Protein AF-A0A518IIZ2-F1 (afdb_monomer_lite)

Secondary structure (DSSP, 8-state):
-----------------------S-------PPPTTS----PPSS--S------HHHHHTT-EEEEEEESSSPEEETT-TT-SEEEEEEEEEEEESSTTSPEE-STTTTSSB--TTBSSTTSBTT-EEEEETTEEEE---S-TTSPEEEE-S-SSSPEEEEE--BTT--TT-EEEEEEEEEE--

Foldseek 3Di:
DDDDDDDDDDDDDDPPDDPDDDDPDDDPDQDADPPLAQGADDDPDDDPDPDPPPVVLVVLSKHKHPFQWQLDKDWRHPLAQFQKKFKAWPPQWKADFQVHDTAHAQQGPVDAQDDQKPHRGGREQHKWKDWDHDIDGFHHHDSVDTDMDGHPDNHTIIIIYGMYGPPRSPRMDTGMMMIMHGDD

pLDDT: mean 71.45, std 24.08, range [28.31, 97.19]

Sequence (184 aa):
MSRYAVLATILCLTSISTAQDKKAEDVAKKNTAPDGYIESLPGGIPTDAQEPEDRTAKTAGFGWYNNCGVNIPTTLNGTNGTTKISVYARDVSWWFARGGRKIRNVQGDGGAGGSGWRFPNAHKFGVVIYQGNSYWNVNSTSSSSPTVINLPSNTLPVTVWVNDTNGNYSDNAGAVDIYLRKDN

Organism: NCBI:txid2527976

Radius of gyration: 22.83 Å; chains: 1; bounding box: 37×86×60 Å

Structure (mmCIF, N/CA/C/O backbone):
data_AF-A0A518IIZ2-F1
#
_entry.id   AF-A0A518IIZ2-F1
#
loop_
_atom_site.group_PDB
_atom_site.id
_atom_site.type_symbol
_atom_site.label_atom_id
_atom_site.label_alt_id
_atom_site.label_comp_id
_atom_site.label_asym_id
_atom_site.label_entity_id
_atom_site.label_seq_id
_atom_site.pdbx_PDB_ins_code
_atom_site.Cartn_x
_atom_site.Cartn_y
_atom_site.Cartn_z
_atom_site.occupancy
_atom_site.B_iso_or_equiv
_atom_site.auth_seq_id
_atom_site.auth_comp_id
_atom_site.auth_asym_id
_atom_site.auth_atom_id
_atom_site.pdbx_PDB_model_num
ATOM 1 N N . MET A 1 1 ? 5.226 -72.220 -44.768 1.00 35.19 1 MET A N 1
ATOM 2 C CA . MET A 1 1 ? 6.300 -71.909 -43.794 1.00 35.19 1 MET A CA 1
ATOM 3 C C . MET A 1 1 ? 6.120 -70.446 -43.395 1.00 35.19 1 MET A C 1
ATOM 5 O O . MET A 1 1 ? 6.084 -69.628 -44.294 1.00 35.19 1 MET A O 1
ATOM 9 N N . SER A 1 2 ? 5.629 -70.166 -42.176 1.00 35.44 2 SER A N 1
ATOM 10 C CA . SER A 1 2 ? 6.406 -69.647 -41.019 1.00 35.44 2 SER A CA 1
ATOM 11 C C . SER A 1 2 ? 6.824 -68.172 -41.247 1.00 35.44 2 SER A C 1
ATOM 13 O O . SER A 1 2 ? 7.462 -67.909 -42.250 1.00 35.44 2 SER A O 1
ATOM 15 N N . ARG A 1 3 ? 6.532 -67.154 -40.421 1.00 33.66 3 ARG A N 1
ATOM 16 C CA . ARG A 1 3 ? 6.424 -67.060 -38.954 1.00 33.66 3 ARG A CA 1
ATOM 17 C C . ARG A 1 3 ? 5.627 -65.815 -38.524 1.00 33.66 3 ARG A C 1
ATOM 19 O O . ARG A 1 3 ? 5.576 -64.823 -39.239 1.00 33.66 3 ARG A O 1
ATOM 26 N N . TYR A 1 4 ? 5.098 -65.893 -37.306 1.00 36.19 4 TYR A N 1
ATOM 27 C CA . TYR A 1 4 ? 4.654 -64.787 -36.458 1.00 36.19 4 TYR A CA 1
ATOM 28 C C . TYR A 1 4 ? 5.765 -63.756 -36.192 1.00 36.19 4 TYR A C 1
ATOM 30 O O . TYR A 1 4 ? 6.909 -64.146 -35.962 1.00 36.19 4 TYR A O 1
ATOM 38 N N . ALA A 1 5 ? 5.392 -62.480 -36.064 1.00 35.19 5 ALA A N 1
ATOM 39 C CA . ALA A 1 5 ? 6.034 -61.545 -35.141 1.00 35.19 5 ALA A CA 1
ATOM 40 C C . ALA A 1 5 ? 4.998 -60.523 -34.645 1.00 35.19 5 ALA A C 1
ATOM 42 O O . ALA A 1 5 ? 4.433 -59.747 -35.410 1.00 35.19 5 ALA A O 1
ATOM 43 N N . VAL A 1 6 ? 4.732 -60.597 -33.345 1.00 34.06 6 VAL A N 1
ATOM 44 C CA . VAL A 1 6 ? 3.975 -59.642 -32.535 1.00 34.06 6 VAL A CA 1
ATOM 45 C C . VAL A 1 6 ? 4.810 -58.373 -32.381 1.00 34.06 6 VAL A C 1
ATOM 47 O O . VAL A 1 6 ? 5.987 -58.484 -32.056 1.00 34.06 6 VAL A O 1
ATOM 50 N N . LEU A 1 7 ? 4.209 -57.187 -32.500 1.00 31.44 7 LEU A N 1
ATOM 51 C CA . LEU A 1 7 ? 4.711 -56.012 -31.787 1.00 31.44 7 LEU A CA 1
ATOM 52 C C . LEU A 1 7 ? 3.534 -55.146 -31.326 1.00 31.44 7 LEU A C 1
ATOM 54 O O . LEU A 1 7 ? 2.804 -54.568 -32.127 1.00 31.44 7 LEU A O 1
ATOM 58 N N . ALA A 1 8 ? 3.348 -55.104 -30.010 1.00 36.88 8 ALA A N 1
ATOM 59 C CA . ALA A 1 8 ? 2.501 -54.141 -29.331 1.00 36.88 8 ALA A CA 1
ATOM 60 C C . ALA A 1 8 ? 3.203 -52.778 -29.319 1.00 36.88 8 ALA A C 1
ATOM 62 O O . ALA A 1 8 ? 4.403 -52.698 -29.052 1.00 36.88 8 ALA A O 1
ATOM 63 N N . THR A 1 9 ? 2.471 -51.689 -29.536 1.00 36.06 9 THR A N 1
ATOM 64 C CA . THR A 1 9 ? 2.921 -50.371 -29.079 1.00 36.06 9 THR A CA 1
ATOM 65 C C . THR A 1 9 ? 1.735 -49.590 -28.538 1.00 36.06 9 THR A C 1
ATOM 67 O O . THR A 1 9 ? 0.656 -49.549 -29.123 1.00 36.06 9 THR A O 1
ATOM 70 N N . ILE A 1 10 ? 1.965 -49.074 -27.339 1.00 39.03 10 ILE A N 1
ATOM 71 C CA . ILE A 1 10 ? 1.028 -48.455 -26.417 1.00 39.03 10 ILE A CA 1
ATOM 72 C C . ILE A 1 10 ? 0.723 -47.011 -26.838 1.00 39.03 10 ILE A C 1
ATOM 74 O O . ILE A 1 10 ? 1.577 -46.286 -27.340 1.00 39.03 10 ILE A O 1
ATOM 78 N N . LEU A 1 11 ? -0.529 -46.649 -26.575 1.00 33.31 11 LEU A N 1
ATOM 79 C CA . LEU A 1 11 ? -1.174 -45.340 -26.541 1.00 33.31 11 LEU A CA 1
ATOM 80 C C . LEU A 1 11 ? -0.295 -44.184 -26.011 1.00 33.31 11 LEU A C 1
ATOM 82 O O . LEU A 1 11 ? 0.282 -44.292 -24.932 1.00 33.31 11 LEU A O 1
ATOM 86 N N . CYS A 1 12 ? -0.338 -43.021 -26.668 1.00 31.30 12 CYS A N 1
ATOM 87 C CA . CYS A 1 12 ? -0.267 -41.744 -25.954 1.00 31.30 12 CYS A CA 1
ATOM 88 C C . CYS A 1 12 ? -1.109 -40.684 -26.677 1.00 31.30 12 CYS A C 1
ATOM 90 O O . CYS A 1 12 ? -0.844 -40.333 -27.826 1.00 31.30 12 CYS A O 1
ATOM 92 N N . LEU A 1 13 ? -2.163 -40.226 -25.997 1.00 31.62 13 LEU A N 1
ATOM 93 C CA . LEU A 1 13 ? -2.985 -39.087 -26.387 1.00 31.62 13 LEU A CA 1
ATOM 94 C C . LEU A 1 13 ? -2.189 -37.792 -26.198 1.00 31.62 13 LEU A C 1
ATOM 96 O O . LEU A 1 13 ? -1.727 -37.519 -25.094 1.00 31.62 13 LEU A O 1
ATOM 100 N N . THR A 1 14 ? -2.194 -36.923 -27.203 1.00 37.41 14 THR A N 1
ATOM 101 C CA . THR A 1 14 ? -2.168 -35.472 -26.986 1.00 37.41 14 THR A CA 1
ATOM 102 C C . THR A 1 14 ? -3.180 -34.817 -27.919 1.00 37.41 14 THR A C 1
ATOM 104 O O . THR A 1 14 ? -2.906 -34.480 -29.068 1.00 37.41 14 THR A O 1
ATOM 107 N N . SER A 1 15 ? -4.405 -34.651 -27.426 1.00 37.94 15 SER A N 1
ATOM 108 C CA . SER A 1 15 ? -5.389 -33.764 -28.038 1.00 37.94 15 SER A CA 1
ATOM 109 C C . SER A 1 15 ? -4.939 -32.318 -27.832 1.00 37.94 15 SER A C 1
ATOM 111 O O . SER A 1 15 ? -5.129 -31.743 -26.762 1.00 37.94 15 SER A O 1
ATOM 113 N N . ILE A 1 16 ? -4.337 -31.734 -28.866 1.00 37.84 16 ILE A N 1
ATOM 114 C CA . ILE A 1 16 ? -4.189 -30.285 -29.005 1.00 37.84 16 ILE A CA 1
ATOM 115 C C . ILE A 1 16 ? -5.585 -29.751 -29.341 1.00 37.84 16 ILE A C 1
ATOM 117 O O . ILE A 1 16 ? -5.977 -29.717 -30.504 1.00 37.84 16 ILE A O 1
ATOM 121 N N . SER A 1 17 ? -6.375 -29.389 -28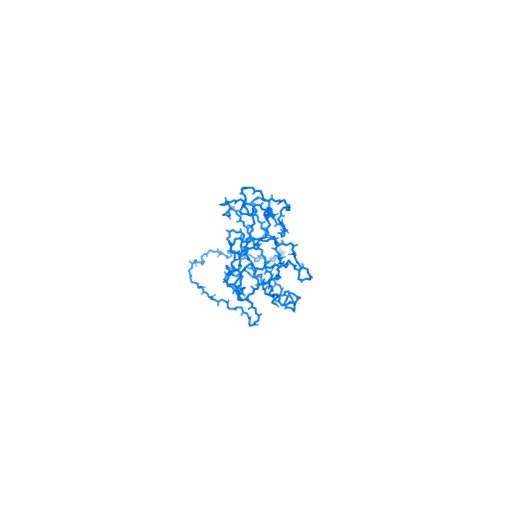.328 1.00 37.38 17 SER A N 1
ATOM 122 C CA . SER A 1 17 ? -7.576 -28.583 -28.549 1.00 37.38 17 SER A CA 1
ATOM 123 C C . SER A 1 17 ? -7.211 -27.114 -28.387 1.00 37.38 17 SER A C 1
ATOM 125 O O . SER A 1 17 ? -6.907 -26.637 -27.295 1.00 37.38 17 SER A O 1
ATOM 127 N N . THR A 1 18 ? -7.229 -26.428 -29.519 1.00 34.88 18 THR A N 1
ATOM 128 C CA . THR A 1 18 ? -7.149 -24.985 -29.720 1.00 34.88 18 THR A CA 1
ATOM 129 C C . THR A 1 18 ? -7.993 -24.202 -28.709 1.00 34.88 18 THR A C 1
ATOM 131 O O . THR A 1 18 ? -9.216 -24.154 -28.820 1.00 34.88 18 THR A O 1
ATOM 134 N N . ALA A 1 19 ? -7.343 -23.536 -27.754 1.00 34.19 19 ALA A N 1
ATOM 135 C CA . ALA A 1 19 ? -7.941 -22.433 -27.010 1.00 34.19 19 ALA A CA 1
ATOM 136 C C . ALA A 1 19 ? -7.784 -21.144 -27.835 1.00 34.19 19 ALA A C 1
ATOM 138 O O . ALA A 1 19 ? -6.939 -20.300 -27.551 1.00 34.19 19 ALA A O 1
ATOM 139 N N . GLN A 1 20 ? -8.574 -21.027 -28.900 1.00 35.44 20 GLN A N 1
ATOM 140 C CA . GLN A 1 20 ? -8.893 -19.740 -29.509 1.00 35.44 20 GLN A CA 1
ATOM 141 C C . GLN A 1 20 ? -10.403 -19.531 -29.412 1.00 35.44 20 GLN A C 1
ATOM 143 O O . GLN A 1 20 ? -11.182 -20.469 -29.554 1.00 35.44 20 GLN A O 1
ATOM 148 N N . ASP A 1 21 ? -10.770 -18.280 -29.155 1.00 35.66 21 ASP A N 1
ATOM 149 C CA . ASP A 1 21 ? -12.117 -17.720 -29.234 1.00 35.66 21 ASP A CA 1
ATOM 150 C C . ASP A 1 21 ? -13.102 -18.067 -28.112 1.00 35.66 21 ASP A C 1
ATOM 152 O O . ASP A 1 21 ? -14.114 -18.741 -28.294 1.00 35.66 21 ASP A O 1
ATOM 156 N N . LYS A 1 22 ? -12.912 -17.403 -26.966 1.00 34.62 22 LYS A N 1
ATOM 157 C CA . LYS A 1 22 ? -14.054 -16.761 -26.304 1.00 34.62 22 LYS A CA 1
ATOM 158 C C . LYS A 1 22 ? -13.785 -15.269 -26.177 1.00 34.62 22 LYS A C 1
ATOM 160 O O . LYS A 1 22 ? -12.919 -14.829 -25.427 1.00 34.62 22 LYS A O 1
ATOM 165 N N . LYS A 1 23 ? -14.510 -14.530 -27.012 1.00 32.19 23 LYS A N 1
ATOM 166 C CA . LYS A 1 23 ? -14.547 -13.075 -27.089 1.00 32.19 23 LYS A CA 1
ATOM 167 C C . LYS A 1 23 ? -14.856 -12.483 -25.716 1.00 32.19 23 LYS A C 1
ATOM 169 O O . LYS A 1 23 ? -15.705 -12.989 -24.989 1.00 32.19 23 LYS A O 1
ATOM 174 N N . ALA A 1 24 ? -14.138 -11.414 -25.400 1.00 34.94 24 ALA A N 1
ATOM 175 C CA . ALA A 1 24 ? -14.395 -10.544 -24.273 1.00 34.94 24 ALA A CA 1
ATOM 176 C C . ALA A 1 24 ? -15.692 -9.769 -24.528 1.00 34.94 24 ALA A C 1
ATOM 178 O O . ALA A 1 24 ? -15.661 -8.754 -25.205 1.00 34.94 24 ALA A O 1
ATOM 179 N N . GLU A 1 25 ? -16.813 -10.273 -24.028 1.00 35.44 25 GLU A N 1
ATOM 180 C CA . GLU A 1 25 ? -18.053 -9.526 -23.808 1.00 35.44 25 GLU A CA 1
ATOM 181 C C . GLU A 1 25 ? -18.949 -10.382 -22.889 1.00 35.44 25 GLU A C 1
ATOM 183 O O . GLU A 1 25 ? -19.017 -11.598 -23.051 1.00 35.44 25 GLU A O 1
ATOM 188 N N . ASP A 1 26 ? -19.580 -9.730 -21.907 1.00 30.38 26 ASP A N 1
ATOM 189 C CA . ASP A 1 26 ? -20.502 -10.251 -20.880 1.00 30.38 26 ASP A CA 1
ATOM 190 C C . ASP A 1 26 ? -19.942 -10.972 -19.629 1.00 30.38 26 ASP A C 1
ATOM 192 O O . ASP A 1 26 ? -19.671 -12.170 -19.594 1.00 30.38 26 ASP A O 1
ATOM 196 N N . VAL A 1 27 ? -19.852 -10.210 -18.526 1.00 30.66 27 VAL A N 1
ATOM 197 C CA . VAL A 1 27 ? -20.751 -10.248 -17.343 1.00 30.66 27 VAL A CA 1
ATOM 198 C C . VAL A 1 27 ? -19.978 -9.705 -16.128 1.00 30.66 27 VAL A C 1
ATOM 200 O O . VAL A 1 27 ? -19.263 -10.430 -15.437 1.00 30.66 27 VAL A O 1
ATOM 203 N N . ALA A 1 28 ? -20.167 -8.422 -15.809 1.00 32.19 28 ALA A N 1
ATOM 204 C CA . ALA A 1 28 ? -19.762 -7.854 -14.524 1.00 32.19 28 ALA A CA 1
ATOM 205 C C . ALA A 1 28 ? -20.709 -8.360 -13.419 1.00 32.19 28 ALA A C 1
ATOM 207 O O . ALA A 1 28 ? -21.690 -7.707 -13.066 1.00 32.19 28 ALA A O 1
ATOM 208 N N . LYS A 1 29 ? -20.448 -9.558 -12.886 1.00 34.03 29 LYS A N 1
ATOM 209 C CA . LYS A 1 29 ? -21.127 -10.056 -11.683 1.00 34.03 29 LYS A CA 1
ATOM 210 C C . LYS A 1 29 ? -20.397 -9.540 -10.445 1.00 34.03 29 LYS A C 1
ATOM 212 O O . LYS A 1 29 ? -19.238 -9.859 -10.203 1.00 34.03 29 LYS A O 1
ATOM 217 N N . LYS A 1 30 ? -21.107 -8.710 -9.680 1.00 31.17 30 LYS A N 1
ATOM 218 C CA . LYS A 1 30 ? -20.720 -8.194 -8.365 1.00 31.17 30 LYS A CA 1
ATOM 219 C C . LYS A 1 30 ? -20.592 -9.378 -7.398 1.00 31.17 30 LYS A C 1
ATOM 221 O O . LYS A 1 30 ? -21.605 -9.898 -6.943 1.00 31.17 30 LYS A O 1
ATOM 226 N N . ASN A 1 31 ? -19.371 -9.827 -7.119 1.00 32.84 31 ASN A N 1
ATOM 227 C CA . ASN A 1 31 ? -19.128 -10.796 -6.054 1.00 32.84 31 ASN A CA 1
ATOM 228 C C . ASN A 1 31 ? -19.130 -10.036 -4.726 1.00 32.84 31 ASN A C 1
ATOM 230 O O . ASN A 1 31 ? -18.213 -9.274 -4.447 1.00 32.84 31 ASN A O 1
ATOM 234 N N . THR A 1 32 ? -20.197 -10.191 -3.949 1.00 30.53 32 THR A N 1
ATOM 235 C CA . THR A 1 32 ? -20.287 -9.671 -2.582 1.00 30.53 32 THR A CA 1
ATOM 236 C C . THR A 1 32 ? -19.379 -10.506 -1.679 1.00 30.53 32 THR A C 1
ATOM 238 O O . THR A 1 32 ? -19.405 -11.736 -1.756 1.00 30.53 32 THR A O 1
ATOM 241 N N . ALA 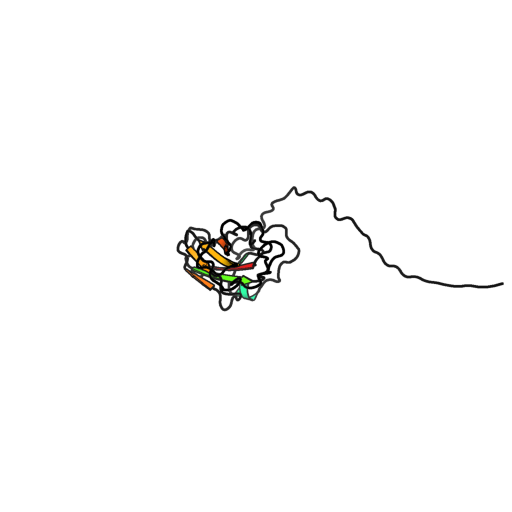A 1 33 ? -18.574 -9.860 -0.834 1.00 32.56 33 ALA A N 1
ATOM 242 C CA . ALA A 1 33 ? -17.784 -10.563 0.173 1.00 32.56 33 ALA A CA 1
ATOM 243 C C . ALA A 1 33 ? -18.706 -11.305 1.168 1.00 32.56 33 ALA A C 1
ATOM 245 O O . ALA A 1 33 ? -19.811 -10.820 1.426 1.00 32.56 33 ALA A O 1
ATOM 246 N N . PRO A 1 34 ? -18.290 -12.459 1.731 1.00 32.53 34 PRO A N 1
ATOM 247 C CA . PRO A 1 34 ? -19.051 -13.142 2.776 1.00 32.53 34 PRO A CA 1
ATOM 248 C C . PRO A 1 34 ? -19.286 -12.231 3.989 1.00 32.53 34 PRO A C 1
ATOM 250 O O . PRO A 1 34 ? -18.415 -11.425 4.331 1.00 32.53 34 PRO A O 1
ATOM 253 N N . ASP A 1 35 ? -20.426 -12.394 4.665 1.00 28.31 35 ASP A N 1
ATOM 254 C CA . ASP A 1 35 ? -20.781 -11.620 5.861 1.00 28.31 35 ASP A CA 1
ATOM 255 C C . ASP A 1 35 ? -19.637 -11.628 6.895 1.00 28.31 35 ASP A C 1
ATOM 257 O O . ASP A 1 35 ? -19.162 -12.682 7.324 1.00 28.31 35 ASP A O 1
ATOM 261 N N . GLY A 1 36 ? -19.170 -10.431 7.272 1.00 30.70 36 GLY A N 1
ATOM 262 C CA . GLY A 1 36 ? -18.040 -10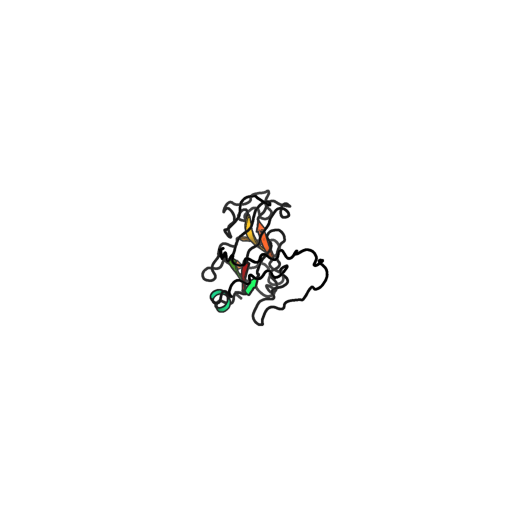.218 8.188 1.00 30.70 36 GLY A CA 1
ATOM 263 C C . GLY A 1 36 ? -16.731 -9.765 7.526 1.00 30.70 36 GLY A C 1
ATOM 264 O O . GLY A 1 36 ? -15.815 -9.354 8.237 1.00 30.70 36 GLY A O 1
ATOM 265 N N . TYR A 1 37 ? -16.640 -9.772 6.193 1.00 32.47 37 TYR A N 1
ATOM 266 C CA . TYR A 1 37 ? -15.535 -9.163 5.446 1.00 32.47 37 TYR A CA 1
ATOM 267 C C . TYR A 1 37 ? -15.872 -7.730 5.025 1.00 32.47 37 TYR A C 1
ATOM 269 O O . TYR A 1 37 ? -16.998 -7.426 4.634 1.00 32.47 37 TYR A O 1
ATOM 277 N N . ILE A 1 38 ? -14.879 -6.838 5.077 1.00 37.84 38 ILE A N 1
ATOM 278 C CA . ILE A 1 38 ? -14.996 -5.518 4.459 1.00 37.84 38 ILE A CA 1
ATOM 279 C C . ILE A 1 38 ? -15.038 -5.726 2.936 1.00 37.84 38 ILE A C 1
ATOM 281 O O . ILE A 1 38 ? -14.153 -6.373 2.388 1.00 37.84 38 ILE A O 1
ATOM 285 N N . GLU A 1 39 ? -16.095 -5.227 2.290 1.00 37.41 39 GLU A N 1
ATOM 286 C CA . GLU A 1 39 ? -16.448 -5.425 0.877 1.00 37.41 39 GLU A CA 1
ATOM 287 C C . GLU A 1 39 ? -15.240 -5.516 -0.082 1.00 37.41 39 GLU A C 1
ATOM 289 O O . GLU A 1 39 ? -14.626 -4.507 -0.438 1.00 37.41 39 GLU A O 1
ATOM 294 N N . SER A 1 40 ? -14.927 -6.724 -0.560 1.00 36.62 40 SER A N 1
ATOM 295 C CA . SER A 1 40 ? -14.062 -6.928 -1.722 1.00 36.62 40 SER A CA 1
ATOM 296 C C . SER A 1 40 ? -14.862 -6.641 -3.002 1.00 36.62 40 SER A C 1
ATOM 298 O O . SER A 1 40 ? -15.932 -7.203 -3.213 1.00 36.62 40 SER A O 1
ATOM 300 N N . LEU A 1 41 ? -14.378 -5.734 -3.859 1.00 40.62 41 LEU A N 1
ATOM 301 C CA . LEU A 1 41 ? -14.928 -5.458 -5.197 1.00 40.62 41 LEU A CA 1
ATOM 302 C C . LEU A 1 41 ? -13.819 -4.947 -6.135 1.00 40.62 41 LEU A C 1
ATOM 304 O O . LEU A 1 41 ? -12.946 -4.211 -5.682 1.00 40.62 41 LEU A O 1
ATOM 308 N N . PRO A 1 42 ? -13.971 -5.134 -7.457 1.00 35.31 42 PRO A N 1
ATOM 309 C CA . PRO A 1 42 ? -13.886 -6.382 -8.197 1.00 35.31 42 PRO A CA 1
ATOM 310 C C . PRO A 1 42 ? -12.452 -6.567 -8.733 1.00 35.31 42 PRO A C 1
ATOM 312 O O . PRO A 1 42 ? -11.970 -5.779 -9.546 1.00 35.31 42 PRO A O 1
ATOM 315 N N . GLY A 1 43 ? -11.772 -7.628 -8.302 1.00 33.25 43 GLY A N 1
ATOM 316 C CA . GLY A 1 43 ? -10.553 -8.081 -8.966 1.00 33.25 43 GLY A CA 1
ATOM 317 C C . GLY A 1 43 ? -10.891 -8.621 -10.354 1.00 33.25 43 GLY A C 1
ATOM 318 O O . GLY A 1 43 ? -11.903 -9.303 -10.531 1.00 33.25 43 GLY A O 1
ATOM 319 N N . GLY A 1 44 ? -10.054 -8.294 -11.339 1.00 34.25 44 GLY A N 1
ATOM 320 C CA . GLY A 1 44 ? -10.097 -8.907 -12.663 1.00 34.25 44 GLY A CA 1
ATOM 321 C C . GLY A 1 44 ? -10.093 -10.436 -12.589 1.00 34.25 44 GLY A C 1
ATOM 322 O O . GLY A 1 44 ? -9.710 -11.005 -11.573 1.00 34.25 44 GLY A O 1
ATOM 323 N N . ILE A 1 45 ? -10.574 -11.049 -13.676 1.00 31.64 45 ILE A N 1
ATOM 324 C CA . ILE A 1 45 ? -10.645 -12.487 -13.996 1.00 31.64 45 ILE A CA 1
ATOM 325 C C . ILE A 1 45 ? -10.227 -13.413 -12.834 1.00 31.64 45 ILE A C 1
ATOM 327 O O . ILE A 1 45 ? -9.033 -13.480 -12.528 1.00 31.64 45 ILE A O 1
ATOM 331 N N . PRO A 1 46 ? -11.158 -14.194 -12.246 1.00 38.84 46 PRO A N 1
ATOM 332 C CA . PRO A 1 46 ? -10.773 -15.257 -11.336 1.00 38.84 46 PRO A CA 1
ATOM 333 C C . PRO A 1 46 ? -9.920 -16.241 -12.133 1.00 38.84 46 PRO A C 1
ATOM 335 O O . PRO A 1 46 ? -10.406 -16.944 -13.014 1.00 38.84 46 PRO A O 1
ATOM 338 N N . THR A 1 47 ? -8.622 -16.220 -11.871 1.00 35.81 47 THR A N 1
ATOM 339 C CA . THR A 1 47 ? -7.751 -17.345 -12.173 1.00 35.81 47 THR A CA 1
ATOM 340 C C . THR A 1 47 ? -7.724 -18.175 -10.903 1.00 35.81 47 THR A C 1
ATOM 342 O O . THR A 1 47 ? -7.719 -17.609 -9.813 1.00 35.81 47 THR A O 1
ATOM 345 N N . ASP A 1 48 ? -7.826 -19.489 -11.055 1.00 32.47 48 ASP A N 1
ATOM 346 C CA . ASP A 1 48 ? -8.084 -20.528 -10.047 1.00 32.47 48 ASP A CA 1
ATOM 347 C C . ASP A 1 48 ? -7.032 -20.658 -8.918 1.00 32.47 48 ASP A C 1
ATOM 349 O O . ASP A 1 48 ? -6.613 -21.749 -8.542 1.00 32.47 48 ASP A O 1
ATOM 353 N N . ALA A 1 49 ? -6.604 -19.538 -8.348 1.00 35.38 49 ALA A N 1
ATOM 354 C CA . ALA A 1 49 ? -5.717 -19.418 -7.210 1.00 35.38 49 ALA A CA 1
ATOM 355 C C . ALA A 1 49 ? -6.360 -18.458 -6.198 1.00 35.38 49 ALA A C 1
ATOM 357 O O . ALA A 1 49 ? -5.899 -17.340 -5.981 1.00 35.38 49 ALA A O 1
ATOM 358 N N . GLN A 1 50 ? -7.464 -18.885 -5.575 1.00 46.59 50 GLN A N 1
ATOM 359 C CA . GLN A 1 50 ? -7.716 -18.418 -4.214 1.00 46.59 50 GLN A CA 1
ATOM 360 C C . GLN A 1 50 ? -6.606 -19.025 -3.361 1.00 46.59 50 GLN A C 1
ATOM 362 O O . GLN A 1 50 ? -6.527 -20.250 -3.242 1.00 46.59 50 GLN A O 1
ATOM 367 N N . GLU A 1 51 ? -5.733 -18.191 -2.798 1.00 47.31 51 GLU A N 1
ATOM 368 C CA . GLU A 1 51 ? -4.890 -18.647 -1.700 1.00 47.31 51 GLU A CA 1
ATOM 369 C C . GLU A 1 51 ? -5.770 -19.327 -0.638 1.00 47.31 51 GLU A C 1
ATOM 371 O O . GLU A 1 51 ? -6.913 -18.899 -0.416 1.00 47.31 51 GLU A O 1
ATOM 376 N N . PRO A 1 52 ? -5.286 -20.402 0.011 1.00 50.28 52 PRO A N 1
ATOM 377 C CA . PRO A 1 52 ? -6.004 -20.975 1.134 1.00 50.28 52 PRO A CA 1
ATOM 378 C C . PRO A 1 52 ? -6.264 -19.870 2.159 1.00 50.28 52 PRO A C 1
ATOM 380 O O . PRO A 1 52 ? -5.349 -19.138 2.525 1.00 50.28 52 PRO A O 1
ATOM 383 N N . GLU A 1 53 ? -7.517 -19.762 2.607 1.00 54.84 53 GLU A N 1
ATOM 384 C CA . GLU A 1 53 ? -7.954 -18.806 3.625 1.00 54.84 53 GLU A CA 1
ATOM 385 C C . GLU A 1 53 ? -6.910 -18.714 4.750 1.00 54.84 53 GLU A C 1
ATOM 387 O O . GLU A 1 53 ? -6.674 -19.696 5.462 1.00 54.84 53 GLU A O 1
ATOM 392 N N . ASP A 1 54 ? -6.276 -17.546 4.915 1.00 66.88 54 ASP A N 1
ATOM 393 C CA . ASP A 1 54 ? -5.384 -17.291 6.045 1.00 66.88 54 ASP A CA 1
ATOM 394 C C . ASP A 1 54 ? -6.245 -17.243 7.318 1.00 66.88 54 ASP A C 1
ATOM 396 O O . ASP A 1 54 ? -6.738 -16.201 7.757 1.00 66.88 54 ASP A O 1
ATOM 400 N N . ARG A 1 55 ? -6.500 -18.425 7.892 1.00 68.19 55 ARG A N 1
ATOM 401 C CA . ARG A 1 55 ? -7.356 -18.594 9.074 1.00 68.19 55 ARG A CA 1
ATOM 402 C C . ARG A 1 55 ? -6.860 -17.765 10.251 1.00 68.19 55 ARG A C 1
ATOM 404 O O . ARG A 1 55 ? -7.674 -17.311 11.055 1.00 68.19 55 ARG A O 1
ATOM 411 N N . THR A 1 56 ? -5.551 -17.542 10.342 1.00 73.81 56 THR A N 1
ATOM 412 C CA . THR A 1 56 ? -4.941 -16.684 11.359 1.00 73.81 56 THR A CA 1
ATOM 413 C C . THR A 1 56 ? -5.332 -15.229 11.128 1.00 73.81 56 THR A C 1
ATOM 415 O O . THR A 1 56 ? -5.803 -14.578 12.058 1.00 73.81 56 THR A O 1
ATOM 418 N N . ALA A 1 57 ? -5.221 -14.736 9.891 1.00 77.25 57 ALA A N 1
ATOM 419 C CA . ALA A 1 57 ? -5.667 -13.397 9.505 1.00 77.25 57 ALA A CA 1
ATOM 420 C C . ALA A 1 57 ? -7.145 -13.166 9.826 1.00 77.25 57 ALA A C 1
ATOM 422 O O . ALA A 1 57 ? -7.501 -12.180 10.474 1.00 77.25 57 ALA A O 1
ATOM 423 N N . LYS A 1 58 ? -7.994 -14.118 9.428 1.00 78.19 58 LYS A N 1
ATOM 424 C CA . LYS A 1 58 ? -9.436 -14.058 9.670 1.00 78.19 58 LYS A CA 1
ATOM 425 C C . LYS A 1 58 ? -9.762 -14.039 11.159 1.00 78.19 58 LYS A C 1
ATOM 427 O O . LYS A 1 58 ? -10.537 -13.200 11.604 1.00 78.19 58 LYS A O 1
ATOM 432 N N . THR A 1 59 ? -9.140 -14.925 11.938 1.00 79.19 59 THR A N 1
ATOM 433 C CA . THR A 1 59 ? -9.316 -14.972 13.401 1.00 79.19 59 THR A CA 1
ATOM 434 C C . THR A 1 59 ? -8.874 -13.662 14.053 1.00 79.19 59 THR A C 1
ATOM 436 O O . THR A 1 59 ? -9.502 -13.194 14.997 1.00 79.19 59 THR A O 1
ATOM 439 N N . ALA A 1 60 ? -7.827 -13.033 13.519 1.00 80.06 60 ALA A N 1
ATOM 440 C CA . ALA A 1 60 ? -7.340 -11.735 13.967 1.00 80.06 60 ALA A CA 1
ATOM 441 C C . ALA A 1 60 ? -8.167 -10.540 13.446 1.00 80.06 60 ALA A C 1
ATOM 443 O O . ALA A 1 60 ? -7.826 -9.401 13.773 1.00 80.06 60 ALA A O 1
ATOM 444 N N . GLY A 1 61 ? -9.234 -10.774 12.672 1.00 84.44 61 GLY A N 1
ATOM 445 C CA . GLY A 1 61 ? -10.168 -9.756 12.183 1.00 84.44 61 GLY A CA 1
ATOM 446 C C . GLY A 1 61 ? -9.745 -9.038 10.898 1.00 84.44 61 GLY A C 1
ATOM 447 O O . GLY A 1 61 ? -10.287 -7.977 10.597 1.00 84.44 61 GLY A O 1
ATOM 448 N N . PHE A 1 62 ? -8.773 -9.564 10.149 1.00 87.19 62 PHE A N 1
ATOM 449 C CA . PHE A 1 62 ? -8.352 -8.971 8.880 1.00 87.19 62 PHE A CA 1
ATOM 450 C C . PHE A 1 62 ? -9.280 -9.377 7.729 1.00 87.19 62 PHE A C 1
ATOM 452 O O . PHE A 1 62 ? -9.523 -10.560 7.493 1.00 87.19 62 PHE A O 1
ATOM 459 N N . GLY A 1 63 ? -9.742 -8.379 6.975 1.00 82.88 63 GLY A N 1
ATOM 460 C CA . GLY A 1 63 ? -10.272 -8.554 5.628 1.00 82.88 63 GLY A CA 1
ATOM 461 C C . GLY A 1 63 ? -9.141 -8.702 4.609 1.00 82.88 63 GLY A C 1
ATOM 462 O O . GLY A 1 63 ? -8.023 -8.246 4.850 1.00 82.88 63 GLY A O 1
ATOM 463 N N . TRP A 1 64 ? -9.439 -9.333 3.475 1.00 84.06 64 TRP A N 1
ATOM 464 C CA . TRP A 1 64 ? -8.471 -9.642 2.422 1.00 84.06 64 TRP A CA 1
ATOM 465 C C . TRP A 1 64 ? -8.881 -8.994 1.099 1.00 84.06 64 TRP A C 1
ATOM 467 O O . TRP A 1 64 ? -10.001 -9.182 0.621 1.00 84.06 64 TRP A O 1
ATOM 477 N N . TYR A 1 65 ? -7.951 -8.240 0.520 1.00 81.88 65 TYR A N 1
ATOM 478 C CA . TYR A 1 65 ? -8.028 -7.649 -0.809 1.00 81.88 65 TYR A CA 1
ATOM 479 C C . TYR A 1 65 ? -6.984 -8.353 -1.668 1.00 81.88 65 TYR A C 1
ATOM 481 O O . TYR A 1 65 ? -5.786 -8.089 -1.557 1.00 81.88 65 TYR A O 1
ATOM 489 N N . ASN A 1 66 ? -7.446 -9.292 -2.483 1.00 78.88 66 ASN A N 1
ATOM 490 C CA . ASN A 1 66 ? -6.586 -10.094 -3.334 1.00 78.88 66 ASN A CA 1
ATOM 491 C C . ASN A 1 66 ? -6.234 -9.350 -4.625 1.00 78.88 66 ASN A C 1
ATOM 493 O O . ASN A 1 66 ? -7.044 -8.590 -5.161 1.00 78.88 66 ASN A O 1
ATOM 497 N N . ASN A 1 67 ? -5.044 -9.620 -5.154 1.00 74.31 67 ASN A N 1
ATOM 498 C CA . ASN A 1 67 ? -4.582 -9.132 -6.447 1.00 74.31 67 ASN A CA 1
ATOM 499 C C . ASN A 1 67 ? -4.704 -7.603 -6.620 1.00 74.31 67 ASN A C 1
ATOM 501 O O . ASN A 1 67 ? -5.131 -7.126 -7.675 1.00 74.31 67 ASN A O 1
ATOM 505 N N . CYS A 1 68 ? -4.309 -6.814 -5.612 1.00 82.00 68 CYS A N 1
ATOM 506 C CA . CYS A 1 68 ? -4.195 -5.364 -5.768 1.00 82.00 68 CYS A CA 1
ATOM 507 C C . CYS A 1 68 ? -3.135 -5.059 -6.835 1.00 82.00 68 CYS A C 1
ATOM 509 O O . CYS A 1 68 ? -1.942 -5.317 -6.644 1.00 82.00 68 CYS A O 1
ATOM 511 N N . GLY A 1 69 ? -3.584 -4.546 -7.982 1.00 76.94 69 GLY A N 1
ATOM 512 C CA . GLY A 1 69 ? -2.725 -4.270 -9.128 1.00 76.94 69 GLY A CA 1
ATOM 513 C C . GLY A 1 69 ? -1.676 -3.207 -8.808 1.00 76.94 69 GLY A C 1
ATOM 514 O O . GLY A 1 69 ? -1.943 -2.240 -8.101 1.00 76.94 69 GLY A O 1
ATOM 515 N N . VAL A 1 70 ? -0.470 -3.374 -9.349 1.00 79.44 70 VAL A N 1
ATOM 516 C CA . VAL A 1 70 ? 0.637 -2.423 -9.129 1.00 79.44 70 VAL A CA 1
ATOM 517 C C . VAL A 1 70 ? 0.664 -1.272 -10.136 1.00 79.44 70 VAL A C 1
ATOM 519 O O . VAL A 1 70 ? 1.411 -0.317 -9.975 1.00 79.44 70 VAL A O 1
ATOM 522 N N . ASN A 1 71 ? -0.138 -1.359 -11.193 1.00 75.62 71 ASN A N 1
ATOM 523 C CA . ASN A 1 71 ? -0.228 -0.368 -12.264 1.00 75.62 71 ASN A CA 1
ATOM 524 C C . ASN A 1 71 ? -1.384 0.629 -12.071 1.00 75.62 71 ASN A C 1
ATOM 526 O O . ASN A 1 71 ? -1.426 1.662 -12.737 1.00 75.62 71 ASN A O 1
ATOM 530 N N . ILE A 1 72 ? -2.338 0.318 -11.190 1.00 76.50 72 ILE A N 1
ATOM 531 C CA . ILE A 1 72 ? -3.519 1.137 -10.913 1.00 76.50 72 ILE A CA 1
ATOM 532 C C . ILE A 1 72 ? -3.766 1.102 -9.404 1.00 76.50 72 ILE A C 1
ATOM 534 O O . ILE A 1 72 ? -3.735 0.019 -8.818 1.00 76.50 72 ILE A O 1
ATOM 538 N N . PRO A 1 73 ? -4.041 2.245 -8.756 1.00 82.69 73 PRO A N 1
ATOM 539 C CA . PRO A 1 73 ? -4.395 2.239 -7.346 1.00 82.69 73 PRO A CA 1
ATOM 540 C C . PRO A 1 73 ? -5.630 1.396 -7.057 1.00 82.69 73 PRO A C 1
ATOM 542 O O . PRO A 1 73 ? -6.638 1.488 -7.758 1.00 82.69 73 PRO A O 1
ATOM 545 N N . THR A 1 74 ? -5.575 0.634 -5.969 1.00 84.38 74 THR A N 1
ATOM 546 C CA . THR A 1 74 ? -6.715 -0.158 -5.497 1.00 84.38 74 THR A CA 1
ATOM 547 C C . THR A 1 74 ? -7.364 0.531 -4.305 1.00 84.38 74 THR A C 1
ATOM 549 O O . THR A 1 74 ? -6.723 0.726 -3.274 1.00 84.38 74 THR A O 1
ATOM 552 N N . THR A 1 75 ? -8.636 0.904 -4.420 1.00 86.56 75 THR A N 1
ATOM 553 C CA . THR A 1 75 ? -9.397 1.449 -3.289 1.00 86.56 75 THR A CA 1
ATOM 554 C C . THR A 1 75 ? -9.762 0.340 -2.308 1.00 86.56 75 THR A C 1
ATOM 556 O O . THR A 1 75 ? -10.424 -0.629 -2.674 1.00 86.56 75 THR A O 1
ATOM 559 N N . LEU A 1 76 ? -9.367 0.504 -1.047 1.00 82.94 76 LEU A N 1
ATOM 560 C CA . LEU A 1 76 ? -9.751 -0.374 0.050 1.00 82.94 76 LEU A CA 1
ATOM 561 C C . LEU A 1 76 ? -11.120 0.062 0.564 1.00 82.94 76 LEU A C 1
ATOM 563 O O . LEU A 1 76 ? -11.240 0.933 1.428 1.00 82.94 76 LEU A O 1
ATOM 567 N N . ASN A 1 77 ? -12.170 -0.510 -0.021 1.00 75.00 77 ASN A N 1
ATOM 568 C CA . ASN A 1 77 ? -13.539 -0.198 0.374 1.00 75.00 77 ASN A CA 1
ATOM 569 C C . ASN A 1 77 ? -13.771 -0.494 1.850 1.00 75.00 77 ASN A C 1
ATOM 571 O O . ASN A 1 77 ? -13.083 -1.310 2.446 1.00 75.00 77 ASN A O 1
ATOM 575 N N . GLY A 1 78 ? -14.747 0.196 2.434 1.00 72.31 78 GLY A N 1
ATOM 576 C CA . GLY A 1 78 ? -15.171 -0.012 3.808 1.00 72.31 78 GLY A CA 1
ATOM 577 C C . GLY A 1 78 ? -14.161 0.407 4.876 1.00 72.31 78 GLY A C 1
ATOM 578 O O . GLY A 1 78 ? -14.375 0.061 6.026 1.00 72.31 78 GLY A O 1
ATOM 579 N N . THR A 1 79 ? -13.152 1.228 4.570 1.00 73.69 79 THR A N 1
ATOM 580 C CA . THR A 1 79 ? -12.397 1.999 5.583 1.00 73.69 79 THR A CA 1
ATOM 581 C C . THR A 1 79 ? -13.161 3.199 6.137 1.00 73.69 79 THR A C 1
ATOM 583 O O . THR A 1 79 ? -12.700 3.845 7.068 1.00 73.69 79 THR A O 1
ATOM 586 N N . ASN A 1 80 ? -14.339 3.516 5.604 1.00 78.38 80 ASN A N 1
ATOM 587 C CA . ASN A 1 80 ? -15.150 4.607 6.136 1.00 78.38 80 ASN A CA 1
ATOM 588 C C . ASN A 1 80 ? -15.536 4.338 7.603 1.00 78.38 80 ASN A C 1
ATOM 590 O O . ASN A 1 80 ? -15.773 3.195 8.014 1.00 78.38 80 ASN A O 1
ATOM 594 N N . GLY A 1 81 ? -15.592 5.410 8.388 1.00 82.12 81 GLY A N 1
ATOM 595 C CA . GLY A 1 81 ? -15.891 5.389 9.815 1.00 82.12 81 GLY A CA 1
ATOM 596 C C . GLY A 1 81 ? -14.748 4.896 10.706 1.00 82.12 81 GLY A C 1
ATOM 597 O O . GLY A 1 81 ? -15.006 4.600 11.868 1.00 82.12 81 GLY A O 1
ATOM 598 N N . THR A 1 82 ? -13.511 4.787 10.201 1.00 85.25 82 THR A N 1
ATOM 599 C CA . THR A 1 82 ? -12.342 4.397 11.009 1.00 85.25 82 THR A CA 1
ATOM 600 C C . THR A 1 82 ? -11.272 5.482 11.030 1.00 85.25 82 THR A C 1
ATOM 602 O O . THR A 1 82 ? -11.049 6.170 10.037 1.00 85.25 82 THR A O 1
ATOM 605 N N . THR A 1 83 ? -10.607 5.648 12.168 1.00 90.62 83 THR A N 1
ATOM 606 C CA . THR A 1 83 ? -9.467 6.565 12.343 1.00 90.62 83 THR A CA 1
ATOM 607 C C . THR A 1 83 ? -8.146 5.814 12.478 1.00 90.62 83 THR A C 1
ATOM 609 O O . THR A 1 83 ? -7.088 6.436 12.555 1.00 90.62 83 THR A O 1
ATOM 612 N N . LYS A 1 84 ? -8.182 4.477 12.499 1.00 94.62 84 LYS A N 1
ATOM 613 C CA . LYS A 1 84 ? -7.004 3.640 12.691 1.00 94.62 84 LYS A CA 1
ATOM 614 C C . LYS A 1 84 ? -7.169 2.291 12.008 1.00 94.62 84 LYS A C 1
ATOM 616 O O . LYS A 1 84 ? -8.194 1.630 12.156 1.00 94.62 84 LYS A O 1
ATOM 621 N N . ILE A 1 85 ? -6.137 1.870 11.289 1.00 93.94 85 ILE A N 1
ATOM 622 C CA . ILE A 1 85 ? -6.100 0.574 10.611 1.00 93.94 85 ILE A CA 1
ATOM 623 C C . ILE A 1 85 ? -4.816 -0.185 10.932 1.00 93.94 85 ILE A C 1
ATOM 625 O O . ILE A 1 85 ? -3.759 0.413 11.139 1.00 93.94 85 ILE A O 1
ATOM 629 N N . SER A 1 86 ? -4.913 -1.508 10.888 1.00 95.12 86 SER A N 1
ATOM 630 C CA . SER A 1 86 ? -3.786 -2.432 10.809 1.00 95.12 86 SER A CA 1
ATOM 631 C C . SER A 1 86 ? -3.719 -3.000 9.399 1.00 95.12 86 SER A C 1
ATOM 633 O O . SER A 1 86 ? -4.723 -3.492 8.884 1.00 95.12 86 SER A O 1
ATOM 635 N N . VAL A 1 87 ? -2.540 -2.957 8.780 1.00 94.44 87 VAL A N 1
ATOM 636 C CA . VAL A 1 87 ? -2.312 -3.450 7.419 1.00 94.44 87 VAL A CA 1
ATOM 637 C C . VAL A 1 87 ? -1.046 -4.295 7.324 1.00 94.44 87 VAL A C 1
ATOM 639 O O . VAL A 1 87 ? -0.011 -3.964 7.902 1.00 94.44 87 VAL A O 1
ATOM 642 N N . TYR A 1 88 ? -1.099 -5.378 6.561 1.00 94.44 88 TYR A N 1
ATOM 643 C CA . TYR A 1 88 ? 0.087 -6.098 6.103 1.00 94.44 88 TYR A CA 1
ATOM 644 C C . TYR A 1 88 ? -0.143 -6.618 4.683 1.00 94.44 88 TYR A C 1
ATOM 646 O O . TYR A 1 88 ? -1.279 -6.667 4.209 1.00 94.44 88 TYR A O 1
ATOM 654 N N . ALA A 1 89 ? 0.939 -6.972 3.995 1.00 91.69 89 ALA A N 1
ATOM 655 C CA . ALA A 1 89 ? 0.880 -7.458 2.622 1.00 91.69 89 ALA A CA 1
ATOM 656 C C . ALA A 1 89 ? 1.415 -8.886 2.506 1.00 91.69 89 ALA A C 1
ATOM 658 O O . ALA A 1 89 ? 2.397 -9.237 3.157 1.00 91.69 89 ALA A O 1
ATOM 659 N N . ARG A 1 90 ? 0.822 -9.700 1.638 1.00 87.56 90 ARG A N 1
ATOM 660 C CA . ARG A 1 90 ? 1.366 -11.006 1.250 1.00 87.56 90 ARG A CA 1
ATOM 661 C C . ARG A 1 90 ? 1.479 -11.103 -0.263 1.00 87.56 90 ARG A C 1
ATOM 663 O O . ARG A 1 90 ? 1.084 -10.188 -0.983 1.00 87.56 90 ARG A O 1
ATOM 670 N N . ASP A 1 91 ? 2.165 -12.151 -0.704 1.00 83.44 91 ASP A N 1
ATOM 671 C CA . ASP A 1 91 ? 2.314 -12.513 -2.119 1.00 83.44 91 ASP A CA 1
ATOM 672 C C . ASP A 1 91 ? 2.772 -11.354 -2.993 1.00 83.44 91 ASP A C 1
ATOM 674 O O . ASP A 1 91 ? 2.385 -11.184 -4.147 1.00 83.44 91 ASP A O 1
ATOM 678 N N . VAL A 1 92 ? 3.671 -10.556 -2.412 1.00 85.38 92 VAL A N 1
ATOM 679 C CA . VAL A 1 92 ? 4.302 -9.434 -3.085 1.00 85.38 92 VAL A CA 1
ATOM 680 C C . VAL A 1 92 ? 5.114 -10.004 -4.238 1.00 85.38 92 VAL A C 1
ATOM 68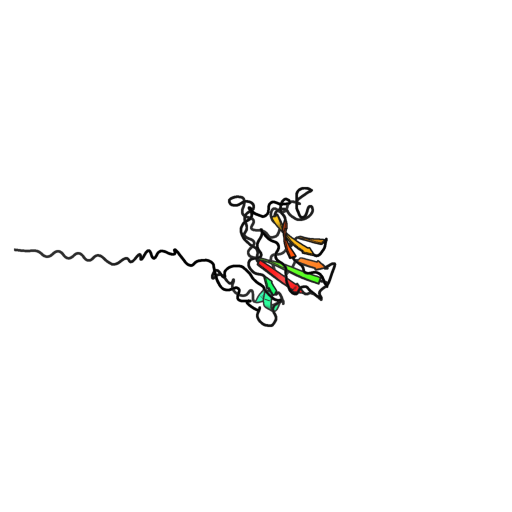2 O O . VAL A 1 92 ? 6.164 -10.615 -4.044 1.00 85.38 92 VAL A O 1
ATOM 685 N N . SER A 1 93 ? 4.609 -9.845 -5.454 1.00 80.00 93 SER A N 1
ATOM 686 C CA . SER A 1 93 ? 5.239 -10.409 -6.636 1.00 80.00 93 SER A CA 1
ATOM 687 C C . SER A 1 93 ? 4.872 -9.577 -7.852 1.00 80.00 93 SER A C 1
ATOM 689 O O . SER A 1 93 ? 3.893 -9.847 -8.552 1.00 80.00 93 SER A O 1
ATOM 691 N N . TRP A 1 94 ? 5.718 -8.599 -8.151 1.00 79.31 94 TRP A N 1
ATOM 692 C CA . TRP A 1 94 ? 5.510 -7.720 -9.292 1.00 79.31 94 TRP A CA 1
ATOM 693 C C . TRP A 1 94 ? 6.827 -7.307 -9.948 1.00 79.31 94 TRP A C 1
ATOM 695 O O . TRP A 1 94 ? 7.904 -7.566 -9.419 1.00 79.31 94 TRP A O 1
ATOM 705 N N . TRP A 1 95 ? 6.751 -6.729 -11.137 1.00 74.75 95 TRP A N 1
ATOM 706 C CA . TRP A 1 95 ? 7.882 -6.359 -11.979 1.00 74.75 95 TRP A CA 1
ATOM 707 C C . TRP A 1 95 ? 7.860 -4.856 -12.225 1.00 74.75 95 TRP A C 1
ATOM 709 O O . TRP A 1 95 ? 6.856 -4.365 -12.746 1.00 74.75 95 TRP A O 1
ATOM 719 N N . PHE A 1 96 ? 8.953 -4.161 -11.890 1.00 72.31 96 PHE A N 1
ATOM 720 C CA . PHE A 1 96 ? 9.171 -2.804 -12.398 1.00 72.31 96 PHE A CA 1
ATOM 721 C C . PHE A 1 96 ? 9.624 -2.937 -13.847 1.00 72.31 96 PHE A C 1
ATOM 723 O O . PHE A 1 96 ? 10.588 -3.668 -14.097 1.00 72.31 96 PHE A O 1
ATOM 730 N N . ALA A 1 97 ? 8.938 -2.260 -14.769 1.00 67.50 97 ALA A N 1
ATOM 731 C CA . ALA A 1 97 ? 9.066 -2.452 -16.212 1.00 67.50 97 ALA A CA 1
ATOM 732 C C . ALA A 1 97 ? 8.883 -3.923 -16.657 1.00 67.50 97 ALA A C 1
ATOM 734 O O . ALA A 1 97 ? 9.467 -4.871 -16.128 1.00 67.50 97 ALA A O 1
ATOM 735 N N . ARG A 1 98 ? 8.070 -4.177 -17.681 1.00 59.75 98 ARG A N 1
ATOM 736 C CA . ARG A 1 98 ? 7.829 -5.546 -18.158 1.00 59.75 98 ARG A CA 1
ATOM 737 C C . ARG A 1 98 ? 9.152 -6.178 -18.634 1.00 59.75 98 ARG A C 1
ATOM 739 O O . ARG A 1 98 ? 9.679 -5.803 -19.673 1.00 59.75 98 ARG A O 1
ATOM 746 N N . GLY A 1 99 ? 9.667 -7.150 -17.871 1.00 57.94 99 GLY A N 1
ATOM 747 C CA . GLY A 1 99 ? 10.973 -7.794 -18.099 1.00 57.94 99 GLY A CA 1
ATOM 748 C C . GLY A 1 99 ? 12.137 -7.247 -17.257 1.00 57.94 99 GLY A C 1
ATOM 749 O O . GLY A 1 99 ? 13.262 -7.716 -17.415 1.00 57.94 99 GLY A O 1
ATOM 750 N N . GLY A 1 100 ? 11.883 -6.283 -16.367 1.00 70.88 100 GLY A N 1
ATOM 751 C CA . GLY A 1 100 ? 12.861 -5.719 -15.438 1.00 70.88 100 GLY A CA 1
ATOM 752 C C . GLY A 1 100 ? 13.060 -6.557 -14.172 1.00 70.88 100 GLY A C 1
ATOM 753 O O . GLY A 1 100 ? 12.976 -7.787 -14.184 1.00 70.88 100 GLY A O 1
ATOM 754 N N . ARG A 1 101 ? 13.365 -5.910 -13.041 1.00 81.19 101 ARG A N 1
ATOM 755 C CA . ARG A 1 101 ? 13.580 -6.626 -11.770 1.00 81.19 101 ARG A CA 1
ATOM 756 C C . ARG A 1 101 ? 12.240 -7.008 -11.156 1.00 81.19 101 ARG A C 1
ATOM 758 O O . ARG A 1 101 ? 11.341 -6.180 -11.014 1.00 81.19 101 ARG A O 1
ATOM 765 N N . LYS A 1 102 ? 12.164 -8.245 -10.669 1.00 82.75 102 LYS A N 1
ATOM 766 C CA . LYS A 1 102 ? 11.052 -8.695 -9.836 1.00 82.75 102 LYS A CA 1
ATOM 767 C C . LYS A 1 102 ? 11.199 -8.193 -8.396 1.00 82.75 102 LYS A C 1
ATOM 769 O O . LYS A 1 102 ? 12.209 -8.463 -7.740 1.00 82.75 102 LYS A O 1
ATOM 774 N N . ILE A 1 103 ? 10.171 -7.523 -7.896 1.00 86.38 103 ILE A N 1
ATOM 775 C CA . ILE A 1 103 ? 9.997 -7.107 -6.509 1.00 86.38 103 ILE A CA 1
ATOM 776 C C . ILE A 1 103 ? 9.258 -8.211 -5.755 1.00 86.38 103 ILE A C 1
ATOM 778 O O . ILE A 1 103 ? 8.231 -8.717 -6.210 1.00 86.38 103 ILE A O 1
ATOM 782 N N . ARG A 1 104 ? 9.824 -8.611 -4.612 1.00 88.00 104 ARG A N 1
ATOM 783 C CA . ARG A 1 104 ? 9.294 -9.679 -3.746 1.00 88.00 104 ARG A CA 1
ATOM 784 C C . ARG A 1 104 ? 9.173 -9.282 -2.273 1.00 88.00 104 ARG A C 1
ATOM 786 O O . ARG A 1 104 ? 9.013 -10.134 -1.410 1.00 88.00 104 ARG A O 1
ATOM 793 N N . ASN A 1 105 ? 9.330 -7.996 -1.978 1.00 90.94 105 ASN A N 1
ATOM 794 C CA . ASN A 1 105 ? 9.303 -7.464 -0.623 1.00 90.94 105 ASN A CA 1
ATOM 795 C C . ASN A 1 105 ? 8.351 -6.269 -0.580 1.00 90.94 105 ASN A C 1
ATOM 797 O O . ASN A 1 105 ? 8.339 -5.456 -1.504 1.00 90.94 105 ASN A O 1
ATOM 801 N N . VAL A 1 106 ? 7.577 -6.160 0.497 1.00 92.81 106 VAL A N 1
ATOM 802 C CA . VAL A 1 106 ? 6.626 -5.068 0.729 1.00 92.81 106 VAL A CA 1
ATOM 803 C C . VAL A 1 106 ? 7.315 -3.701 0.780 1.00 92.81 106 VAL A C 1
ATOM 805 O O . VAL A 1 106 ? 6.753 -2.699 0.351 1.00 92.81 106 VAL A O 1
ATOM 808 N N . GLN A 1 107 ? 8.579 -3.672 1.207 1.00 94.00 107 GLN A N 1
ATOM 809 C CA . GLN A 1 107 ? 9.416 -2.472 1.225 1.00 94.00 107 GLN A CA 1
ATOM 810 C C . GLN A 1 107 ? 10.054 -2.154 -0.138 1.00 94.00 107 GLN A C 1
ATOM 812 O O . GLN A 1 107 ? 10.863 -1.237 -0.230 1.00 94.00 107 GLN A O 1
ATOM 817 N N . GLY A 1 108 ? 9.734 -2.903 -1.195 1.00 90.75 108 GLY A N 1
ATOM 818 C CA . GLY A 1 108 ? 10.326 -2.693 -2.511 1.00 90.75 108 GLY A CA 1
ATOM 819 C C . GLY A 1 108 ? 11.826 -2.982 -2.517 1.00 90.75 108 GLY A C 1
ATOM 820 O O . GLY A 1 108 ? 12.250 -4.080 -2.149 1.00 90.75 108 GLY A O 1
ATOM 821 N N . ASP A 1 109 ? 12.632 -2.006 -2.943 1.00 86.69 109 ASP A N 1
ATOM 822 C CA . ASP A 1 109 ? 14.099 -2.094 -2.885 1.00 86.69 109 ASP A CA 1
ATOM 823 C C . ASP A 1 109 ? 14.722 -1.537 -1.586 1.00 86.69 109 ASP A C 1
ATOM 825 O O . ASP A 1 109 ? 15.930 -1.679 -1.389 1.00 86.69 109 ASP A O 1
ATOM 829 N N . GLY A 1 110 ? 13.906 -0.950 -0.701 1.00 77.12 110 GLY A N 1
ATOM 830 C CA . GLY A 1 110 ? 14.306 -0.403 0.599 1.00 77.12 110 GLY A CA 1
ATOM 831 C C . GLY A 1 110 ? 14.896 1.017 0.585 1.00 77.12 110 GLY A C 1
ATOM 832 O O . GLY A 1 110 ? 15.023 1.616 1.650 1.00 77.12 110 GLY A O 1
ATOM 833 N N . GLY A 1 111 ? 15.236 1.594 -0.572 1.00 87.38 111 GLY A N 1
ATOM 834 C CA . GLY A 1 111 ? 15.689 2.987 -0.676 1.00 87.38 111 GLY A CA 1
ATOM 835 C C . GLY A 1 111 ? 14.520 3.976 -0.731 1.00 87.38 111 GLY A C 1
ATOM 836 O O . GLY A 1 111 ? 13.441 3.625 -1.186 1.00 87.38 111 GLY A O 1
ATOM 837 N N . ALA A 1 112 ? 14.705 5.231 -0.310 1.00 90.69 112 ALA A N 1
ATOM 838 C CA . ALA A 1 112 ? 13.672 6.268 -0.459 1.00 90.69 112 ALA A CA 1
ATOM 839 C C . ALA A 1 112 ? 13.599 6.795 -1.904 1.00 90.69 112 ALA A C 1
ATOM 841 O O . ALA A 1 112 ? 14.637 6.972 -2.544 1.00 90.69 112 ALA A O 1
ATOM 842 N N . GLY A 1 113 ? 12.391 7.074 -2.407 1.00 86.50 113 GLY A N 1
ATOM 843 C CA . GLY A 1 113 ? 12.151 7.551 -3.776 1.00 86.50 113 GLY A CA 1
ATOM 844 C C . GLY A 1 113 ? 12.965 8.787 -4.180 1.00 86.50 113 GLY A C 1
ATOM 845 O O . GLY A 1 113 ? 13.714 8.767 -5.157 1.00 86.50 113 GLY A O 1
ATOM 846 N N . GLY A 1 114 ? 12.872 9.867 -3.413 1.00 91.88 114 GLY A N 1
ATOM 847 C CA . GLY A 1 114 ? 13.359 11.188 -3.812 1.00 91.88 114 GLY A CA 1
ATOM 848 C C . GLY A 1 114 ? 12.376 11.929 -4.732 1.00 91.88 114 GLY A C 1
ATOM 849 O O . GLY A 1 114 ? 11.245 11.500 -4.943 1.00 91.88 114 GLY A O 1
ATOM 850 N N . SER A 1 115 ? 12.793 13.071 -5.284 1.00 90.38 115 SER A N 1
ATOM 851 C CA . SER A 1 115 ? 11.906 14.060 -5.932 1.00 90.38 115 SER A CA 1
ATOM 852 C C . SER A 1 115 ? 11.187 13.598 -7.209 1.00 90.38 115 SER A C 1
ATOM 854 O O . SER A 1 115 ? 10.175 14.190 -7.570 1.00 90.38 115 SER A O 1
ATOM 856 N N . GLY A 1 116 ? 11.675 12.557 -7.890 1.00 89.44 116 GLY A N 1
ATOM 857 C CA . GLY A 1 116 ? 11.056 12.012 -9.110 1.00 89.44 116 GLY A CA 1
ATOM 858 C C . GLY A 1 116 ? 9.958 10.969 -8.871 1.00 89.44 116 GLY A C 1
ATOM 859 O O . GLY A 1 116 ? 9.380 10.454 -9.828 1.00 89.44 116 GLY A O 1
ATOM 860 N N . TRP A 1 117 ? 9.688 10.627 -7.611 1.00 93.38 117 TRP A N 1
ATOM 861 C CA . TRP A 1 117 ? 8.784 9.543 -7.233 1.00 93.38 117 TRP A CA 1
ATOM 862 C C . TRP A 1 117 ? 7.423 10.068 -6.816 1.00 93.38 117 TRP A C 1
ATOM 864 O O . TRP A 1 117 ? 7.308 11.157 -6.253 1.00 93.38 117 TRP A O 1
ATOM 874 N N . ARG A 1 118 ? 6.385 9.265 -7.057 1.00 91.19 118 ARG A N 1
ATOM 875 C CA . ARG A 1 118 ? 5.009 9.580 -6.668 1.00 91.19 118 ARG A CA 1
ATOM 876 C C . ARG A 1 118 ? 4.903 9.861 -5.170 1.00 91.19 118 ARG A C 1
ATOM 878 O O . ARG A 1 118 ? 4.213 10.799 -4.777 1.00 91.19 118 ARG A O 1
ATOM 885 N N . PHE A 1 119 ? 5.615 9.079 -4.361 1.00 93.62 119 PHE A N 1
ATOM 886 C CA . PHE A 1 119 ? 5.741 9.263 -2.920 1.00 93.62 119 PHE A CA 1
ATOM 887 C C . PHE A 1 119 ? 7.229 9.439 -2.564 1.00 93.62 119 PHE A C 1
ATOM 889 O O . PHE A 1 119 ? 7.935 8.452 -2.335 1.00 93.62 119 PHE A O 1
ATOM 896 N N . PRO A 1 120 ? 7.736 10.686 -2.518 1.00 93.25 120 PRO A N 1
ATOM 897 C CA . PRO A 1 120 ? 9.173 10.954 -2.421 1.00 93.25 120 PRO A CA 1
ATOM 898 C C . PRO A 1 120 ? 9.875 10.336 -1.209 1.00 93.25 120 PRO A C 1
ATOM 900 O O . PRO A 1 120 ? 11.029 9.932 -1.311 1.00 93.25 120 PRO A O 1
ATOM 903 N N . ASN A 1 121 ? 9.185 10.225 -0.072 1.00 94.31 121 ASN A N 1
ATOM 904 C CA . ASN A 1 121 ? 9.761 9.680 1.163 1.00 94.31 121 ASN A CA 1
ATOM 905 C C . ASN A 1 121 ? 9.358 8.220 1.425 1.00 94.31 121 ASN A C 1
ATOM 907 O O . ASN A 1 121 ? 9.743 7.649 2.444 1.00 94.31 121 ASN A O 1
ATOM 911 N N . ALA A 1 122 ? 8.569 7.613 0.536 1.00 94.69 122 ALA A N 1
ATOM 912 C CA . ALA A 1 122 ? 8.241 6.197 0.621 1.00 94.69 122 ALA A CA 1
ATOM 913 C C . ALA A 1 122 ? 9.363 5.344 0.014 1.00 94.69 122 ALA A C 1
ATOM 915 O O . ALA A 1 122 ? 10.195 5.836 -0.758 1.00 94.69 122 ALA A O 1
ATOM 916 N N . HIS A 1 123 ? 9.366 4.052 0.337 1.00 94.56 123 HIS A N 1
ATOM 917 C CA . HIS A 1 123 ? 10.316 3.121 -0.255 1.00 94.56 123 HIS A CA 1
ATOM 918 C C . HIS A 1 123 ? 10.078 3.007 -1.761 1.00 94.56 123 HIS A C 1
ATOM 920 O O . HIS A 1 123 ? 8.935 2.906 -2.208 1.00 94.56 123 HIS A O 1
ATOM 926 N N . LYS A 1 124 ? 11.144 3.024 -2.555 1.00 92.75 124 LYS A N 1
ATOM 927 C CA . LYS A 1 124 ? 11.103 2.784 -3.994 1.00 92.75 124 LYS A CA 1
ATOM 928 C C . LYS A 1 124 ? 10.514 1.412 -4.252 1.00 92.75 124 LYS A C 1
ATOM 930 O O . LYS A 1 124 ? 10.960 0.424 -3.664 1.00 92.75 124 LYS A O 1
ATOM 935 N N . PHE A 1 125 ? 9.511 1.355 -5.121 1.00 91.75 125 PHE A N 1
ATOM 936 C CA . PHE A 1 125 ? 8.808 0.121 -5.462 1.00 91.75 125 PHE A CA 1
ATOM 937 C C . PHE A 1 125 ? 8.130 -0.547 -4.246 1.00 91.75 125 PHE A C 1
ATOM 939 O O . PHE A 1 125 ? 7.767 -1.722 -4.286 1.00 91.75 125 PHE A O 1
ATOM 946 N N . GLY A 1 126 ? 7.985 0.179 -3.134 1.00 94.31 126 GLY A N 1
ATOM 947 C CA . GLY A 1 126 ? 7.329 -0.307 -1.929 1.00 94.31 126 GLY A CA 1
ATOM 948 C C . GLY A 1 126 ? 5.817 -0.165 -2.018 1.00 94.31 126 GLY A C 1
ATOM 949 O O . GLY A 1 126 ? 5.305 0.691 -2.738 1.00 94.31 126 GLY A O 1
ATOM 950 N N . VAL A 1 127 ? 5.102 -0.989 -1.260 1.00 95.56 127 VAL A N 1
ATOM 951 C CA . VAL A 1 127 ? 3.654 -0.866 -1.095 1.00 95.56 127 VAL A CA 1
ATOM 952 C C . VAL A 1 127 ? 3.359 0.323 -0.188 1.00 95.56 127 VAL A C 1
ATOM 954 O O . VAL A 1 127 ? 3.934 0.467 0.894 1.00 95.56 127 VAL A O 1
ATOM 957 N N . VAL A 1 128 ? 2.442 1.173 -0.632 1.00 96.50 128 VAL A N 1
ATOM 958 C CA . VAL A 1 128 ? 2.072 2.419 0.026 1.00 96.50 128 VAL A CA 1
ATOM 959 C C . VAL A 1 128 ? 0.572 2.446 0.259 1.00 96.50 128 VAL A C 1
ATOM 961 O O . VAL A 1 128 ? -0.221 2.191 -0.645 1.00 96.50 128 VAL A O 1
ATOM 964 N N . ILE A 1 129 ? 0.186 2.809 1.475 1.00 96.31 129 ILE A N 1
ATOM 965 C CA . ILE A 1 129 ? -1.179 3.205 1.796 1.00 96.31 129 ILE A CA 1
ATOM 966 C C . ILE A 1 129 ? -1.296 4.713 1.631 1.00 96.31 129 ILE A C 1
ATOM 968 O O . ILE A 1 129 ? -0.456 5.441 2.150 1.00 96.31 129 ILE A O 1
ATOM 972 N N . TYR A 1 130 ? -2.326 5.180 0.929 1.00 94.50 130 TYR A N 1
ATOM 973 C CA . TYR A 1 130 ? -2.577 6.596 0.665 1.00 94.50 130 TYR A CA 1
ATOM 974 C C . TYR A 1 130 ? -4.019 6.978 1.000 1.00 94.50 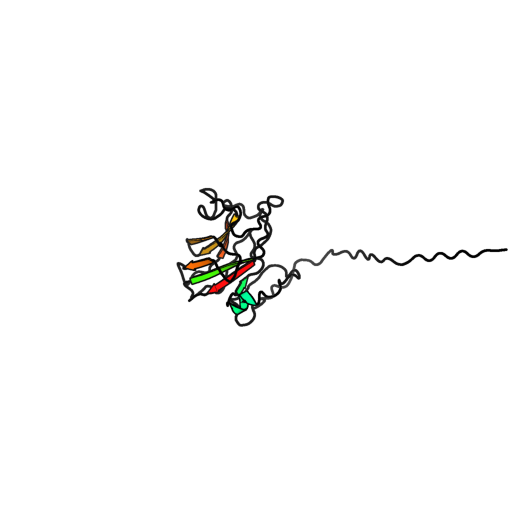130 TYR A C 1
ATOM 976 O O . TYR A 1 130 ? -4.962 6.289 0.600 1.00 94.50 130 TYR A O 1
ATOM 984 N N . GLN A 1 131 ? -4.189 8.101 1.700 1.00 93.00 131 GLN A N 1
ATOM 985 C CA . GLN A 1 131 ? -5.488 8.702 1.997 1.00 93.00 131 GLN A CA 1
ATOM 986 C C . GLN A 1 131 ? -5.373 10.231 1.990 1.00 93.00 131 GLN A C 1
ATOM 988 O O . GLN A 1 131 ? -4.563 10.808 2.718 1.00 93.00 131 GLN A O 1
ATOM 993 N N . GLY A 1 132 ? -6.213 10.904 1.199 1.00 88.19 132 GLY A N 1
ATOM 994 C CA . GLY A 1 132 ? -6.217 12.367 1.119 1.00 88.19 132 GLY A CA 1
ATOM 995 C C . GLY A 1 132 ? -4.886 12.903 0.593 1.00 88.19 132 GLY A C 1
ATOM 996 O O . GLY A 1 132 ? -4.624 12.789 -0.594 1.00 88.19 132 GLY A O 1
ATOM 997 N N . ASN A 1 133 ? -4.044 13.460 1.467 1.00 90.38 133 ASN A N 1
ATOM 998 C CA . ASN A 1 133 ? -2.689 13.934 1.138 1.00 90.38 133 ASN A CA 1
ATOM 999 C C . ASN A 1 133 ? -1.592 13.226 1.954 1.00 90.38 133 ASN A C 1
ATOM 1001 O O . ASN A 1 133 ? -0.440 13.658 1.956 1.00 90.38 133 ASN A O 1
ATOM 1005 N N . SER A 1 134 ? -1.940 12.156 2.666 1.00 94.94 134 SER A N 1
ATOM 1006 C CA . SER A 1 134 ? -1.033 11.421 3.546 1.00 94.94 134 SER A CA 1
ATOM 1007 C C . SER A 1 134 ? -0.768 10.024 3.000 1.00 94.94 134 SER A C 1
ATOM 1009 O O . SER A 1 134 ? -1.637 9.417 2.371 1.00 94.94 134 SER A O 1
ATOM 1011 N N . TYR A 1 135 ? 0.442 9.522 3.239 1.00 96.38 135 TYR A N 1
ATOM 1012 C CA . TYR A 1 135 ? 0.853 8.191 2.817 1.00 96.38 135 TYR A CA 1
ATOM 1013 C C . TYR A 1 135 ? 1.767 7.511 3.836 1.00 96.38 135 TYR A C 1
ATOM 1015 O O . TYR A 1 135 ? 2.480 8.178 4.587 1.00 96.38 135 TYR A O 1
ATOM 1023 N N . TRP A 1 136 ? 1.767 6.178 3.827 1.00 97.19 136 TRP A N 1
ATOM 1024 C CA . TRP A 1 136 ? 2.548 5.337 4.733 1.00 97.19 136 TRP A CA 1
ATOM 1025 C C . TRP A 1 136 ? 3.110 4.128 3.990 1.00 97.19 136 TRP A C 1
ATOM 1027 O O . TRP A 1 136 ? 2.404 3.501 3.201 1.00 97.19 136 TRP A O 1
ATOM 1037 N N . ASN A 1 137 ? 4.363 3.772 4.277 1.00 96.81 137 ASN A N 1
ATOM 1038 C CA . ASN A 1 137 ? 4.929 2.497 3.835 1.00 96.81 137 ASN A CA 1
ATOM 1039 C C . ASN A 1 137 ? 4.225 1.349 4.561 1.00 96.81 137 ASN A C 1
ATOM 1041 O O . ASN A 1 137 ? 4.109 1.382 5.788 1.00 96.81 137 ASN A O 1
ATOM 1045 N N . VAL A 1 138 ? 3.838 0.306 3.831 1.00 96.25 138 VAL A N 1
ATOM 1046 C CA . VAL A 1 138 ? 3.542 -0.984 4.458 1.00 96.25 138 VAL A CA 1
ATOM 1047 C C . VAL A 1 138 ? 4.877 -1.662 4.764 1.00 96.25 138 VAL A C 1
ATOM 1049 O O . VAL A 1 138 ? 5.723 -1.823 3.889 1.00 96.25 138 VAL A O 1
ATOM 1052 N N . ASN A 1 139 ? 5.088 -2.032 6.026 1.00 94.81 139 ASN A N 1
ATOM 1053 C CA . ASN A 1 139 ? 6.361 -2.571 6.519 1.00 94.81 139 ASN A CA 1
ATOM 1054 C C . ASN A 1 139 ? 6.264 -4.019 7.001 1.00 94.81 139 ASN A C 1
ATOM 1056 O O . ASN A 1 139 ? 7.243 -4.560 7.506 1.00 94.81 139 ASN A O 1
ATOM 1060 N N . SER A 1 140 ? 5.091 -4.640 6.881 1.00 94.50 140 SER A N 1
ATOM 1061 C CA . SER A 1 140 ? 4.835 -5.965 7.433 1.00 94.50 140 SER A CA 1
ATOM 1062 C C . SER A 1 140 ? 4.240 -6.911 6.406 1.00 94.50 140 SER A C 1
ATOM 1064 O O . SER A 1 140 ? 3.457 -6.507 5.543 1.00 94.50 140 SER A O 1
ATOM 1066 N N . THR A 1 141 ? 4.591 -8.182 6.568 1.00 92.31 141 THR A N 1
ATOM 1067 C CA . THR A 1 141 ? 3.996 -9.322 5.873 1.00 92.31 141 THR A CA 1
ATOM 1068 C C . THR A 1 141 ? 3.265 -10.280 6.818 1.00 92.31 141 THR A C 1
ATOM 1070 O O . THR A 1 141 ? 2.922 -11.392 6.424 1.00 92.31 141 THR A O 1
ATOM 1073 N N . SER A 1 142 ? 3.026 -9.866 8.070 1.00 90.19 142 SER A N 1
ATOM 1074 C CA . SER A 1 142 ? 2.462 -10.715 9.124 1.00 90.19 142 SER A CA 1
ATOM 1075 C C . SER A 1 142 ? 1.301 -10.051 9.864 1.00 90.19 142 SER A C 1
ATOM 1077 O O . SER A 1 142 ? 1.373 -8.884 10.256 1.00 90.19 142 SER A O 1
ATOM 1079 N N . SER A 1 143 ? 0.271 -10.847 10.159 1.00 88.94 143 SER A N 1
ATOM 1080 C CA . SER A 1 143 ? -0.872 -10.463 10.996 1.00 88.94 143 SER A CA 1
ATOM 1081 C C . SER A 1 143 ? -0.524 -10.286 12.478 1.00 88.94 143 SER A C 1
ATOM 1083 O O . SER A 1 143 ? -1.248 -9.591 13.188 1.00 88.94 143 SER A O 1
ATOM 1085 N N . SER A 1 144 ? 0.579 -10.873 12.959 1.00 90.25 144 SER A N 1
ATOM 1086 C CA . SER A 1 144 ? 1.034 -10.731 14.354 1.00 90.25 144 SER A CA 1
ATOM 1087 C C . SER A 1 144 ? 1.756 -9.410 14.632 1.00 90.25 144 SER A C 1
ATOM 1089 O O . SER A 1 144 ? 1.862 -8.990 15.782 1.00 90.25 144 SER A O 1
ATOM 1091 N N . SER A 1 145 ? 2.246 -8.750 13.586 1.00 93.81 145 SER A N 1
ATOM 1092 C CA . SER A 1 145 ? 2.976 -7.485 13.663 1.00 93.81 145 SER A CA 1
ATOM 1093 C C . SER A 1 145 ? 2.603 -6.579 12.485 1.00 93.81 145 SER A C 1
ATOM 1095 O O . SER A 1 145 ? 3.468 -6.227 11.678 1.00 93.81 145 SER A O 1
ATOM 1097 N N . PRO A 1 146 ? 1.316 -6.215 12.325 1.00 95.56 146 PRO A N 1
ATOM 1098 C CA . PRO A 1 146 ? 0.870 -5.414 11.194 1.00 95.56 146 PRO A CA 1
ATOM 1099 C C . PRO A 1 146 ? 1.447 -3.995 11.267 1.00 95.56 146 PRO A C 1
ATOM 1101 O O . PRO A 1 146 ? 1.815 -3.490 12.328 1.00 95.56 146 PRO A O 1
ATOM 1104 N N . THR A 1 147 ? 1.483 -3.313 10.127 1.00 96.62 147 THR A N 1
ATOM 1105 C CA . THR A 1 147 ? 1.719 -1.868 10.091 1.00 96.62 147 THR A CA 1
ATOM 1106 C C . THR A 1 147 ? 0.470 -1.159 10.596 1.00 96.62 147 THR A C 1
ATOM 1108 O O . THR A 1 147 ? -0.601 -1.298 10.012 1.00 96.62 147 THR A O 1
ATOM 1111 N N . VAL A 1 148 ? 0.602 -0.396 11.676 1.00 96.75 148 VAL A N 1
ATOM 1112 C CA . VAL A 1 148 ? -0.505 0.365 12.262 1.00 96.75 148 VAL A CA 1
ATOM 1113 C C . VAL A 1 148 ? -0.472 1.793 11.729 1.00 96.75 148 VAL A C 1
ATOM 1115 O O . VAL A 1 148 ? 0.560 2.459 11.801 1.00 96.75 148 VAL A O 1
ATOM 1118 N N . ILE A 1 149 ? -1.599 2.270 11.205 1.00 96.00 149 ILE A N 1
ATOM 1119 C CA . ILE A 1 149 ? -1.729 3.594 10.592 1.00 96.00 149 ILE A CA 1
ATOM 1120 C C . ILE A 1 149 ? -2.861 4.356 11.272 1.00 96.00 149 ILE A C 1
ATOM 1122 O O . ILE A 1 149 ? -3.998 3.888 11.307 1.00 96.00 149 ILE A O 1
ATOM 1126 N N . ASN A 1 150 ? -2.553 5.559 11.757 1.00 95.38 150 ASN A N 1
ATOM 1127 C CA . ASN A 1 150 ? -3.560 6.532 12.173 1.00 95.38 150 ASN A CA 1
ATOM 1128 C C . ASN A 1 150 ? -3.991 7.338 10.944 1.00 95.38 150 ASN A C 1
ATOM 1130 O O . ASN A 1 150 ? -3.169 8.012 10.319 1.00 95.38 150 ASN A O 1
ATOM 1134 N N . LEU A 1 151 ? -5.267 7.239 10.590 1.00 93.12 151 LEU A N 1
ATOM 1135 C CA . LEU A 1 151 ? -5.834 7.871 9.410 1.00 93.12 151 LEU A CA 1
ATOM 1136 C C . LEU A 1 151 ? -6.210 9.333 9.705 1.00 93.12 151 LEU A C 1
ATOM 1138 O O . LEU A 1 151 ? -6.869 9.601 10.711 1.00 93.12 151 LEU A O 1
ATOM 1142 N N . PRO A 1 152 ? -5.847 10.286 8.828 1.00 92.38 152 PRO A N 1
ATOM 1143 C CA . PRO A 1 152 ? -6.215 11.692 8.971 1.00 92.38 152 PRO A CA 1
ATOM 1144 C C . PRO A 1 152 ? -7.710 11.952 8.751 1.00 92.38 152 PRO A C 1
ATOM 1146 O O . PRO A 1 152 ? -8.200 13.013 9.127 1.00 92.38 152 PRO A O 1
ATOM 1149 N N . SER A 1 153 ? -8.440 11.025 8.124 1.00 89.19 153 SER A N 1
ATOM 1150 C CA . SER A 1 153 ? -9.879 11.147 7.904 1.00 89.19 153 SER A CA 1
ATOM 1151 C C . SER A 1 153 ? -10.590 9.811 8.094 1.00 89.19 153 SER A C 1
ATOM 1153 O O . SER A 1 153 ? -10.105 8.769 7.660 1.00 89.19 153 SER A O 1
ATOM 1155 N N . ASN A 1 154 ? -11.783 9.862 8.684 1.00 89.25 154 ASN A N 1
ATOM 1156 C CA . ASN A 1 154 ? -12.707 8.733 8.763 1.00 89.25 154 ASN A CA 1
ATOM 1157 C C . ASN A 1 154 ? -13.774 8.748 7.652 1.00 89.25 154 ASN A C 1
ATOM 1159 O O . ASN A 1 154 ? -14.615 7.855 7.611 1.00 89.25 154 ASN A O 1
ATOM 1163 N N . THR A 1 155 ? -13.770 9.738 6.756 1.00 86.50 155 THR A N 1
ATOM 1164 C CA . THR A 1 155 ? -14.736 9.851 5.647 1.00 86.50 155 THR A CA 1
ATOM 1165 C C . THR A 1 155 ? -14.123 9.586 4.279 1.00 86.50 155 THR A C 1
ATOM 1167 O O . THR A 1 155 ? -14.856 9.356 3.320 1.00 86.50 155 THR A O 1
ATOM 1170 N N . LEU A 1 156 ? -12.793 9.624 4.170 1.00 86.62 156 LEU A N 1
ATOM 1171 C CA . LEU A 1 156 ? -12.092 9.374 2.916 1.00 86.62 156 LEU A CA 1
ATOM 1172 C C . LEU A 1 156 ? -11.731 7.891 2.769 1.00 86.62 156 LEU A C 1
ATOM 1174 O O . LEU A 1 156 ? -11.281 7.268 3.737 1.00 86.62 156 LEU A O 1
ATOM 1178 N N . PRO A 1 157 ? -11.839 7.326 1.558 1.00 85.19 157 PRO A N 1
ATOM 1179 C CA . PRO A 1 157 ? -11.376 5.975 1.308 1.00 85.19 157 PRO A CA 1
ATOM 1180 C C . PRO A 1 157 ? -9.848 5.906 1.371 1.00 85.19 157 PRO A C 1
ATOM 1182 O O . PRO A 1 157 ? -9.145 6.859 1.026 1.00 85.19 157 PRO A O 1
ATOM 1185 N N . VAL A 1 158 ? -9.339 4.751 1.782 1.00 90.06 158 VAL A N 1
ATOM 1186 C CA . VAL A 1 158 ? -7.916 4.429 1.710 1.00 90.06 158 VAL A CA 1
ATOM 1187 C C . VAL A 1 158 ? -7.626 3.751 0.373 1.00 90.06 158 VAL A C 1
ATOM 1189 O O . VAL A 1 158 ? -8.441 2.984 -0.131 1.00 90.06 158 VAL A O 1
ATOM 1192 N N . THR A 1 159 ? -6.461 4.013 -0.211 1.00 90.94 159 THR A N 1
ATOM 1193 C CA . THR A 1 159 ? -6.008 3.363 -1.448 1.00 90.94 159 THR A CA 1
ATOM 1194 C C . THR A 1 159 ? -4.651 2.701 -1.252 1.00 90.94 159 THR A C 1
ATOM 1196 O O . THR A 1 159 ? -3.809 3.202 -0.506 1.00 90.94 159 THR A O 1
ATOM 1199 N N . VAL A 1 160 ? -4.440 1.582 -1.936 1.00 91.81 160 VAL A N 1
ATOM 1200 C CA . VAL A 1 160 ? -3.153 0.898 -2.063 1.00 91.81 160 VAL A CA 1
ATOM 1201 C C . VAL A 1 160 ? -2.497 1.349 -3.350 1.00 91.81 160 VAL A C 1
ATOM 1203 O O . VAL A 1 160 ? -3.120 1.353 -4.412 1.00 91.81 160 VAL A O 1
ATOM 1206 N N . TRP A 1 161 ? -1.221 1.677 -3.238 1.00 92.06 161 TRP A N 1
ATOM 1207 C CA . TRP A 1 161 ? -0.323 1.977 -4.336 1.00 92.06 161 TRP A CA 1
ATOM 1208 C C . TRP A 1 161 ? 0.942 1.133 -4.211 1.00 92.06 161 TRP A C 1
ATOM 1210 O O . TRP A 1 161 ? 1.285 0.662 -3.126 1.00 92.06 161 TRP A O 1
ATOM 1220 N N . VAL A 1 162 ? 1.697 1.031 -5.301 1.00 90.94 162 VAL A N 1
ATOM 1221 C CA . VAL A 1 162 ? 3.154 0.896 -5.203 1.00 90.94 162 VAL A CA 1
ATOM 1222 C C . VAL A 1 162 ? 3.789 2.258 -5.461 1.00 90.94 162 VAL A C 1
ATOM 1224 O O . VAL A 1 162 ? 3.256 3.076 -6.216 1.00 90.94 162 VAL A O 1
ATOM 1227 N N . ASN A 1 163 ? 4.911 2.545 -4.819 1.00 93.38 163 ASN A N 1
ATOM 1228 C CA . ASN A 1 163 ? 5.666 3.747 -5.129 1.00 93.38 163 ASN A CA 1
ATOM 1229 C C . ASN A 1 163 ? 6.458 3.532 -6.418 1.00 93.38 163 ASN A C 1
ATOM 1231 O O . ASN A 1 163 ? 7.266 2.612 -6.485 1.00 93.38 163 ASN A O 1
ATOM 1235 N N . ASP A 1 164 ? 6.268 4.399 -7.402 1.00 90.69 164 ASP A N 1
ATOM 1236 C CA . ASP A 1 164 ? 7.066 4.432 -8.624 1.00 90.69 164 ASP A CA 1
ATOM 1237 C C . ASP A 1 164 ? 7.390 5.881 -8.998 1.00 90.69 164 ASP A C 1
ATOM 1239 O O . ASP A 1 164 ? 6.889 6.841 -8.401 1.00 90.69 164 ASP A O 1
ATOM 1243 N N . THR A 1 165 ? 8.246 6.046 -9.994 1.00 87.69 165 THR A N 1
ATOM 1244 C CA . THR A 1 165 ? 8.453 7.291 -10.713 1.00 87.69 165 THR A CA 1
ATOM 1245 C C . THR A 1 165 ? 7.131 7.836 -11.253 1.00 87.69 165 THR A C 1
ATOM 1247 O O . THR A 1 165 ? 6.240 7.110 -11.699 1.00 87.69 165 THR A O 1
ATOM 1250 N N . ASN A 1 166 ? 6.970 9.154 -11.156 1.00 78.44 166 ASN A N 1
ATOM 1251 C CA . ASN A 1 166 ? 5.702 9.794 -11.473 1.00 78.44 166 ASN A CA 1
ATOM 1252 C C . ASN A 1 166 ? 5.332 9.581 -12.956 1.00 78.44 166 ASN A C 1
ATOM 1254 O O . ASN A 1 166 ? 6.096 9.956 -13.840 1.00 78.44 166 ASN A O 1
ATOM 1258 N N . GLY A 1 167 ? 4.152 9.009 -13.219 1.00 68.88 167 GLY A N 1
ATOM 1259 C CA . GLY A 1 167 ? 3.634 8.786 -14.576 1.00 68.88 167 GLY A CA 1
ATOM 1260 C C . GLY A 1 167 ? 4.019 7.457 -15.243 1.00 68.88 167 GLY A C 1
ATOM 1261 O O . GLY A 1 167 ? 3.489 7.174 -16.312 1.00 68.88 167 GLY A O 1
ATOM 1262 N N . ASN A 1 168 ? 4.845 6.614 -14.614 1.00 72.81 168 ASN A N 1
ATOM 1263 C CA . ASN A 1 168 ? 5.361 5.376 -15.219 1.00 72.81 168 ASN A CA 1
ATOM 1264 C C . ASN A 1 168 ? 4.803 4.119 -14.542 1.00 72.81 168 ASN A C 1
ATOM 1266 O O . ASN A 1 168 ? 5.536 3.306 -14.004 1.00 72.81 168 ASN A O 1
ATOM 1270 N N . TYR A 1 169 ? 3.480 3.980 -14.514 1.00 79.81 169 TYR A N 1
ATOM 1271 C CA . TYR A 1 169 ? 2.838 2.802 -13.919 1.00 79.81 169 TYR A CA 1
ATOM 1272 C C . TYR A 1 169 ? 2.405 1.765 -14.967 1.00 79.81 169 TYR A C 1
ATOM 1274 O O . TYR A 1 169 ? 2.097 0.625 -14.622 1.00 79.81 169 TYR A O 1
ATOM 1282 N N . SER A 1 170 ? 2.357 2.139 -16.251 1.00 77.81 170 SER A N 1
ATOM 1283 C CA . SER A 1 170 ? 1.828 1.300 -17.337 1.00 77.81 170 SER A CA 1
ATOM 1284 C C . SER A 1 170 ? 2.722 0.121 -17.718 1.00 77.81 170 SER A C 1
ATOM 1286 O O . SER A 1 170 ? 2.246 -0.845 -18.310 1.00 77.81 170 SER A O 1
ATOM 1288 N N . ASP A 1 171 ? 4.015 0.207 -17.428 1.00 74.81 171 ASP A N 1
ATOM 1289 C CA . ASP A 1 171 ? 5.010 -0.827 -17.690 1.00 74.81 171 ASP A CA 1
ATOM 1290 C C . ASP A 1 171 ? 5.195 -1.786 -16.505 1.00 74.81 171 ASP A C 1
ATOM 1292 O O . ASP A 1 171 ? 5.859 -2.812 -16.657 1.00 74.81 171 ASP A O 1
ATOM 1296 N N . ASN A 1 172 ? 4.550 -1.522 -15.368 1.00 78.31 172 ASN A N 1
ATOM 1297 C CA . ASN A 1 172 ? 4.526 -2.435 -14.233 1.00 78.31 172 ASN A CA 1
ATOM 1298 C C . ASN A 1 172 ? 3.582 -3.616 -14.473 1.00 78.31 172 ASN A C 1
ATOM 1300 O O . ASN A 1 172 ? 2.535 -3.500 -15.113 1.00 78.31 172 ASN A O 1
ATOM 1304 N N . ALA A 1 173 ? 3.935 -4.778 -13.922 1.00 77.00 173 ALA A N 1
ATOM 1305 C CA . ALA A 1 173 ? 3.116 -5.982 -14.030 1.00 77.00 173 ALA A CA 1
ATOM 1306 C C . ALA A 1 173 ? 3.146 -6.815 -12.748 1.00 77.00 173 ALA A C 1
ATOM 1308 O O . ALA A 1 173 ? 4.201 -6.998 -12.147 1.00 77.00 173 ALA A O 1
ATOM 1309 N N . GLY A 1 174 ? 2.007 -7.394 -12.379 1.00 80.31 174 GLY A N 1
ATOM 1310 C CA . GLY A 1 174 ? 1.851 -8.215 -11.179 1.00 80.31 174 GLY A CA 1
ATOM 1311 C C . GLY A 1 174 ? 0.900 -7.579 -10.176 1.00 80.31 174 GLY A C 1
ATOM 1312 O O . GLY A 1 174 ? 0.159 -6.651 -10.508 1.00 80.31 174 GLY A O 1
ATOM 1313 N N . ALA A 1 175 ? 0.910 -8.108 -8.960 1.00 82.75 175 ALA A N 1
ATOM 1314 C CA . ALA A 1 175 ? -0.004 -7.696 -7.912 1.00 82.75 175 ALA A CA 1
ATOM 1315 C C . ALA A 1 175 ? 0.598 -7.946 -6.525 1.00 82.75 175 ALA A C 1
ATOM 1317 O O . ALA A 1 175 ? 1.690 -8.510 -6.381 1.00 82.75 175 ALA A O 1
ATOM 1318 N N . VAL A 1 176 ? -0.133 -7.488 -5.519 1.00 83.62 176 VAL A N 1
ATOM 1319 C CA . VAL A 1 176 ? 0.113 -7.752 -4.107 1.00 83.62 176 VAL A CA 1
ATOM 1320 C C . VAL A 1 176 ? -1.214 -8.028 -3.414 1.00 83.62 176 VAL A C 1
ATOM 1322 O O . VAL A 1 176 ? -2.225 -7.411 -3.747 1.00 83.62 176 VAL A O 1
ATOM 1325 N N . ASP A 1 177 ? -1.199 -8.912 -2.426 1.00 87.25 177 ASP A N 1
ATOM 1326 C CA . ASP A 1 177 ? -2.351 -9.156 -1.571 1.00 87.25 177 ASP A CA 1
ATOM 1327 C C . ASP A 1 177 ? -2.273 -8.285 -0.325 1.00 87.25 177 ASP A C 1
ATOM 1329 O O . ASP A 1 177 ? -1.230 -8.194 0.328 1.00 87.25 177 ASP A O 1
ATOM 1333 N N . ILE A 1 178 ? -3.384 -7.639 0.019 1.00 89.94 178 ILE A N 1
ATOM 1334 C CA . ILE A 1 178 ? -3.457 -6.699 1.135 1.00 89.94 178 ILE A CA 1
ATOM 1335 C C . ILE A 1 178 ? -4.450 -7.207 2.162 1.00 89.94 178 ILE A C 1
ATOM 1337 O O . ILE A 1 178 ? -5.605 -7.500 1.860 1.00 89.94 178 ILE A O 1
ATOM 1341 N N . TYR A 1 179 ? -3.993 -7.267 3.404 1.00 90.62 179 TYR A N 1
ATOM 1342 C CA . TYR A 1 179 ? -4.806 -7.628 4.547 1.00 90.62 179 TYR A CA 1
ATOM 1343 C C . TYR A 1 179 ? -5.007 -6.398 5.414 1.00 90.62 179 TYR A C 1
ATOM 1345 O O . TYR A 1 179 ? -4.043 -5.724 5.779 1.00 90.62 179 TYR A O 1
ATOM 1353 N N . LEU A 1 180 ? -6.260 -6.107 5.750 1.00 90.75 180 LEU A N 1
ATOM 1354 C CA . LEU A 1 180 ? -6.649 -4.877 6.427 1.00 90.75 180 LEU A CA 1
ATOM 1355 C C . LEU A 1 180 ? -7.626 -5.155 7.566 1.00 90.75 180 LEU A C 1
ATOM 1357 O O . LEU A 1 180 ? -8.617 -5.859 7.389 1.00 90.75 180 LEU A O 1
ATOM 1361 N N . ARG A 1 181 ? -7.400 -4.524 8.714 1.00 90.75 181 ARG A N 1
ATOM 1362 C CA . ARG A 1 181 ? -8.321 -4.515 9.851 1.00 90.75 181 ARG A CA 1
ATOM 1363 C C . ARG A 1 181 ? -8.553 -3.089 10.340 1.00 90.75 181 ARG A C 1
ATOM 1365 O O . ARG A 1 181 ? -7.627 -2.281 10.341 1.00 90.75 181 ARG A O 1
ATOM 1372 N N . LYS A 1 182 ? -9.776 -2.789 10.781 1.00 90.31 182 LYS A N 1
ATOM 1373 C CA . LYS A 1 182 ? -10.098 -1.557 11.521 1.00 90.31 182 LYS A CA 1
ATOM 1374 C C . LYS A 1 182 ? -9.735 -1.732 12.992 1.00 90.31 182 LYS A C 1
ATOM 1376 O O . LYS A 1 182 ? -10.142 -2.722 13.589 1.00 90.31 182 LYS A O 1
ATOM 1381 N N . ASP A 1 183 ? -9.051 -0.759 13.576 1.00 86.12 183 ASP A N 1
ATOM 1382 C CA . ASP A 1 183 ? -8.615 -0.796 14.979 1.00 86.12 183 ASP A CA 1
ATOM 1383 C C . ASP A 1 183 ? -9.270 0.320 15.815 1.00 86.12 183 ASP A C 1
ATOM 1385 O O . ASP A 1 183 ? -8.577 0.989 16.582 1.00 86.12 183 ASP A O 1
ATOM 1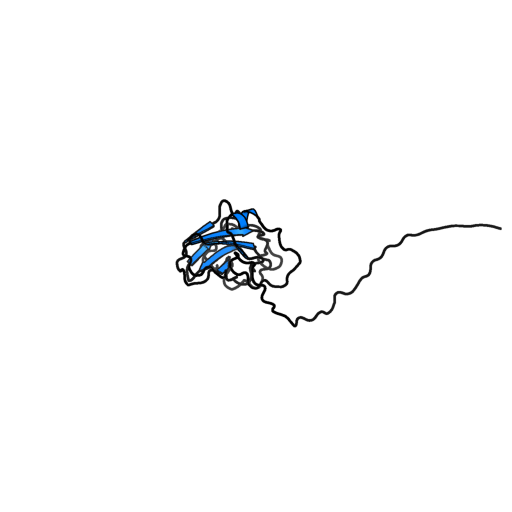389 N N . ASN A 1 184 ? -10.573 0.561 15.615 1.00 65.81 184 ASN A N 1
ATOM 1390 C CA . ASN A 1 184 ? -11.335 1.594 16.337 1.00 65.81 184 ASN A CA 1
ATOM 1391 C C . ASN A 1 184 ? -11.149 1.531 17.860 1.00 65.81 184 ASN A C 1
ATOM 1393 O O . ASN A 1 184 ? -11.228 0.412 18.416 1.00 65.81 184 ASN A O 1
#